Protein AF-A0AAW2N054-F1 (afdb_monomer_lite)

Secondary structure (DSSP, 8-state):
--EE----PPPPPPP-SS---PPPEEEEE-SS--------SSSHHHHHHHHHHHHHHHHHT-----------TTHHHHHHHHHHHHHHHHHHHHHHGGGS--PPPPHHHHHHHHHHHHHHHHHHTEETTEEE-HIIIIIT-HHHHHHHHHHHHHHSSS-TTS---S--HHHHHHHHHTT---TTTTEEEEE-SS-TTS--EEEEE-HHHHHHHHHHHHHHHHHHTTTS-TT--TTBTTBSHHHHHHHHHHH--S-SEEEEE-------HHHHHHHHHHHTTTEE-HHHHHHHHHT-

Radius of gyration: 27.15 Å; chains: 1; bounding box: 56×92×65 Å

pLDDT: mean 73.32, std 23.62, range [29.45, 98.0]

Foldseek 3Di:
DWDFDPDQDDDDDDDDDDDDPDFRKGKTFDPDDDDDDDDPDPPVVVVVVVVVVVVVVVVLVPDDDPDDDDDDPDPPVVSVVVVVVVVVVVVVVVVVVCVPDDDDDQLLRLLVVLLVVLLVQQVVQDDPQAREPCQLRRLLDLSLLVSLLSNVCSVDPHDPPPDPDPDDSNVLSVCSNVVVDDFVVQKDWDWDPDDPVPTDIDIGGHSSVSSSVSSLLSSVCSQCVVVDDPLPFPPHSPGDPVNNVVCCVPVPPDDRMDIDGDDDPDDDPVNLVVVVVVNVSHYDYPSSNVVVVSND

Organism: NCBI:txid2727403

Structure (mmCIF, N/CA/C/O backbone):
data_AF-A0AAW2N054-F1
#
_entry.id   AF-A0AAW2N054-F1
#
loop_
_atom_site.group_PDB
_atom_site.id
_atom_site.type_symbol
_atom_site.label_atom_id
_atom_site.label_alt_id
_atom_site.label_comp_id
_atom_site.label_asym_id
_atom_site.label_entity_id
_atom_site.label_seq_id
_atom_site.pdbx_PDB_ins_code
_atom_site.Cartn_x
_atom_site.Cartn_y
_atom_site.Cartn_z
_atom_site.occupancy
_atom_site.B_iso_or_equiv
_atom_site.auth_seq_id
_atom_site.auth_comp_id
_atom_site.auth_asym_id
_atom_site.auth_atom_id
_atom_site.pdbx_PDB_model_num
ATOM 1 N N . MET A 1 1 ? 32.129 8.848 -20.328 1.00 30.27 1 MET A N 1
ATOM 2 C CA . MET A 1 1 ? 31.529 10.182 -20.548 1.00 30.27 1 MET A CA 1
ATOM 3 C C . MET A 1 1 ? 30.594 10.027 -21.744 1.00 30.27 1 MET A C 1
ATOM 5 O O . MET A 1 1 ? 31.092 9.793 -22.832 1.00 30.27 1 MET A O 1
ATOM 9 N N . LEU A 1 2 ? 29.271 9.978 -21.535 1.00 31.22 2 LEU A N 1
ATOM 10 C CA . LEU A 1 2 ? 28.295 9.739 -22.615 1.00 31.22 2 LEU A CA 1
ATOM 11 C C . LEU A 1 2 ? 28.296 10.936 -23.578 1.00 31.22 2 LEU A C 1
ATOM 13 O O . LEU A 1 2 ? 28.128 12.069 -23.125 1.00 31.22 2 LEU A O 1
ATOM 17 N N . SER A 1 3 ? 28.482 10.707 -24.879 1.00 34.69 3 SER A N 1
ATOM 18 C CA . SER A 1 3 ? 28.349 11.763 -25.884 1.00 34.69 3 SER A CA 1
ATOM 19 C C . SER A 1 3 ? 26.869 11.949 -26.237 1.00 34.69 3 SER A C 1
ATOM 21 O O . SER A 1 3 ? 26.132 11.005 -26.525 1.00 34.69 3 SER A O 1
ATOM 23 N N . ARG A 1 4 ? 26.394 13.194 -26.153 1.00 36.34 4 ARG A N 1
ATOM 24 C CA . ARG A 1 4 ? 25.017 13.564 -26.489 1.00 36.34 4 ARG A CA 1
ATOM 25 C C . ARG A 1 4 ? 24.885 13.612 -28.010 1.00 36.34 4 ARG A C 1
ATOM 27 O O . ARG A 1 4 ? 25.428 14.514 -28.640 1.00 36.34 4 ARG A O 1
ATOM 34 N N . PHE A 1 5 ? 24.155 12.667 -28.591 1.00 38.00 5 PHE A N 1
ATOM 35 C CA . PHE A 1 5 ? 23.838 12.688 -30.016 1.00 38.00 5 PHE A CA 1
ATOM 36 C C . PHE A 1 5 ? 22.568 13.532 -30.229 1.00 38.00 5 PHE A C 1
ATOM 38 O O . PHE A 1 5 ? 21.448 13.052 -30.071 1.00 38.00 5 PHE A O 1
ATOM 45 N N . GLU A 1 6 ? 22.712 14.827 -30.533 1.00 36.22 6 GLU A N 1
ATOM 46 C CA . GLU A 1 6 ? 21.571 15.707 -30.831 1.00 36.22 6 GLU A CA 1
ATOM 47 C C . GLU A 1 6 ? 21.050 15.480 -32.259 1.00 36.22 6 GLU A C 1
ATOM 49 O O . GLU A 1 6 ? 21.257 16.284 -33.163 1.00 36.22 6 GLU A O 1
ATOM 54 N N . ARG A 1 7 ? 20.316 14.386 -32.477 1.00 37.34 7 ARG A N 1
ATOM 55 C CA . ARG A 1 7 ? 19.385 14.297 -33.609 1.00 37.34 7 ARG A CA 1
ATOM 56 C C . ARG A 1 7 ? 17.976 14.072 -33.077 1.00 37.34 7 ARG A C 1
ATOM 58 O O . ARG A 1 7 ? 17.626 12.971 -32.667 1.00 37.34 7 ARG A O 1
ATOM 65 N N . LYS A 1 8 ? 17.159 15.134 -33.083 1.00 33.84 8 LYS A N 1
ATOM 66 C CA . LYS A 1 8 ? 15.703 15.053 -32.881 1.00 33.84 8 LYS A CA 1
ATOM 67 C C . LYS A 1 8 ? 15.091 14.326 -34.086 1.00 33.84 8 LYS A C 1
ATOM 69 O O . LYS A 1 8 ? 14.627 14.977 -35.018 1.00 33.84 8 LYS A O 1
ATOM 74 N N . LEU A 1 9 ? 15.145 12.996 -34.109 1.00 40.91 9 LEU A N 1
ATOM 75 C CA . LEU A 1 9 ? 14.414 12.208 -35.099 1.00 40.91 9 LEU A CA 1
ATOM 76 C C . LEU A 1 9 ? 13.022 11.870 -34.567 1.00 40.91 9 LEU A C 1
ATOM 78 O O . LEU A 1 9 ? 12.854 11.385 -33.451 1.00 40.91 9 LEU A O 1
ATOM 82 N N . TRP A 1 10 ? 12.022 12.159 -35.392 1.00 37.16 10 TRP A N 1
ATOM 83 C CA . TRP A 1 10 ? 10.610 11.951 -35.107 1.00 37.16 10 TRP A CA 1
ATOM 84 C C . TRP A 1 10 ? 10.190 10.612 -35.716 1.00 37.16 10 TRP A C 1
ATOM 86 O O . TRP A 1 10 ? 10.301 10.449 -36.929 1.00 37.16 10 TRP A O 1
ATOM 96 N N . MET A 1 11 ? 9.691 9.664 -34.919 1.00 32.44 11 MET A N 1
ATOM 97 C CA . MET A 1 11 ? 9.069 8.460 -35.484 1.00 32.44 11 MET A CA 1
ATOM 98 C C . MET A 1 11 ? 7.625 8.769 -35.912 1.00 32.44 11 MET A C 1
ATOM 100 O O . MET A 1 11 ? 6.855 9.281 -35.092 1.00 32.44 11 MET A O 1
ATOM 104 N N . PRO A 1 12 ? 7.217 8.479 -37.160 1.00 32.06 12 PRO A N 1
ATOM 105 C CA . PRO A 1 12 ? 5.809 8.475 -37.524 1.00 32.06 12 PRO A CA 1
ATOM 106 C C . PRO A 1 12 ? 5.172 7.153 -37.071 1.00 32.06 12 PRO A C 1
ATOM 108 O O . PRO A 1 12 ? 5.641 6.076 -37.425 1.00 32.06 12 PRO A O 1
ATOM 111 N N . MET A 1 13 ? 4.085 7.234 -36.304 1.00 37.53 13 MET A N 1
ATOM 112 C CA . MET A 1 13 ? 3.109 6.147 -36.214 1.00 37.53 13 MET A CA 1
ATOM 113 C C . MET A 1 13 ? 1.893 6.530 -37.057 1.00 37.53 13 MET A C 1
ATOM 115 O O . MET A 1 13 ? 1.431 7.671 -37.004 1.00 37.53 13 MET A O 1
ATOM 119 N N . ASN A 1 14 ? 1.444 5.582 -37.880 1.00 36.06 14 ASN A N 1
ATOM 120 C CA . ASN A 1 14 ? 0.414 5.761 -38.898 1.00 36.06 14 ASN A CA 1
ATOM 121 C C . ASN A 1 14 ? -0.914 6.267 -38.320 1.00 36.06 14 ASN A C 1
ATOM 123 O O . ASN A 1 14 ? -1.310 5.945 -37.202 1.00 36.06 14 ASN A O 1
ATOM 127 N N . ALA A 1 15 ? -1.573 7.095 -39.127 1.00 38.69 15 ALA A N 1
ATOM 128 C CA . ALA A 1 15 ? -2.710 7.918 -38.768 1.00 38.69 15 ALA A CA 1
ATOM 129 C C . ALA A 1 15 ? -4.021 7.132 -38.618 1.00 38.69 15 ALA A C 1
ATOM 131 O O . ALA A 1 15 ? -4.489 6.511 -39.565 1.00 38.69 15 ALA A O 1
ATOM 132 N N . THR A 1 16 ? -4.690 7.325 -37.482 1.00 38.97 16 THR A N 1
ATOM 133 C CA . THR A 1 16 ? -6.152 7.474 -37.418 1.00 38.97 16 THR A CA 1
ATOM 134 C C . THR A 1 16 ? -6.448 8.612 -36.446 1.00 38.97 16 THR A C 1
ATOM 136 O O . THR A 1 16 ? -6.031 8.571 -35.291 1.00 38.97 16 THR A O 1
ATOM 139 N N . GLY A 1 17 ? -7.074 9.672 -36.960 1.00 38.22 17 GLY A N 1
ATOM 140 C CA . GLY A 1 17 ? -7.125 11.010 -36.373 1.00 38.22 17 GLY A CA 1
ATOM 141 C C . GLY A 1 17 ? -7.530 11.089 -34.900 1.00 38.22 17 GLY A C 1
ATOM 142 O O . GLY A 1 17 ? -8.674 10.837 -34.542 1.00 38.22 17 GLY A O 1
ATOM 143 N N . ARG A 1 18 ? -6.583 11.539 -34.073 1.00 34.31 18 ARG A N 1
ATOM 144 C CA . ARG A 1 18 ? -6.747 12.360 -32.861 1.00 34.31 18 ARG A CA 1
ATOM 145 C C . ARG A 1 18 ? -5.388 13.000 -32.575 1.00 34.31 18 ARG A C 1
ATOM 147 O O . ARG A 1 18 ? -4.366 12.385 -32.857 1.00 34.31 18 ARG A O 1
ATOM 154 N N . SER A 1 19 ? -5.388 14.236 -32.073 1.00 37.09 19 SER A N 1
ATOM 155 C CA . SER A 1 19 ? -4.185 15.010 -31.730 1.00 37.09 19 SER A CA 1
ATOM 156 C C . SER A 1 19 ? -3.148 14.144 -31.000 1.00 37.09 19 SER A C 1
ATOM 158 O O . SER A 1 19 ? -3.356 13.751 -29.853 1.00 37.09 19 SER A O 1
ATOM 160 N N . THR A 1 20 ? -2.058 13.794 -31.684 1.00 36.00 20 THR A N 1
ATOM 161 C CA . THR A 1 20 ? -0.934 13.061 -31.098 1.00 36.00 20 THR A CA 1
ATOM 162 C C . THR A 1 20 ? 0.040 14.066 -30.503 1.00 36.00 20 THR A C 1
ATOM 164 O O . THR A 1 20 ? 0.895 14.595 -31.218 1.00 36.00 20 THR A O 1
ATOM 167 N N . GLU A 1 21 ? -0.060 14.325 -29.201 1.00 40.06 21 GLU A N 1
ATOM 168 C CA . GLU A 1 21 ? 1.062 14.905 -28.465 1.00 40.06 21 GLU A CA 1
ATOM 169 C C . GLU A 1 21 ? 2.218 13.894 -28.487 1.00 40.06 21 GLU A C 1
ATOM 171 O O . GLU A 1 21 ? 2.140 12.801 -27.925 1.00 40.06 21 GLU A O 1
ATOM 176 N N . ARG A 1 22 ? 3.285 14.231 -29.219 1.00 40.91 22 ARG A N 1
ATOM 177 C CA . ARG A 1 22 ? 4.494 13.409 -29.320 1.00 40.91 22 ARG A CA 1
ATOM 178 C C . ARG A 1 22 ? 5.376 13.688 -28.105 1.00 40.91 22 ARG A C 1
ATOM 180 O O . ARG A 1 22 ? 5.831 14.816 -27.923 1.00 40.91 22 ARG A O 1
ATOM 187 N N . LEU A 1 23 ? 5.632 12.667 -27.288 1.00 40.41 23 LEU A N 1
ATOM 188 C CA . LEU A 1 23 ? 6.558 12.780 -26.161 1.00 40.41 23 LEU A CA 1
ATOM 189 C C . LEU A 1 23 ? 8.001 12.936 -26.679 1.00 40.41 23 LEU A C 1
ATOM 191 O O . LEU A 1 23 ? 8.401 12.202 -27.585 1.00 40.41 23 LEU A O 1
ATOM 195 N N . PRO A 1 24 ? 8.803 13.862 -26.126 1.00 44.22 24 PRO A N 1
ATOM 196 C CA . PRO A 1 24 ? 10.205 13.992 -26.495 1.00 44.22 24 PRO A CA 1
ATOM 197 C C . PRO A 1 24 ? 10.989 12.756 -26.032 1.00 44.22 24 PRO A C 1
ATOM 199 O O . PRO A 1 24 ? 11.049 12.457 -24.840 1.00 44.22 24 PRO A O 1
ATOM 202 N N . VAL A 1 25 ? 11.600 12.056 -26.988 1.00 44.69 25 VAL A N 1
ATOM 203 C CA . VAL A 1 25 ? 12.500 10.922 -26.751 1.00 44.69 25 VAL A CA 1
ATOM 204 C C . VAL A 1 25 ? 13.928 11.380 -27.033 1.00 44.69 25 VAL A C 1
ATOM 206 O O . VAL A 1 25 ? 14.220 11.890 -28.114 1.00 44.69 25 VAL A O 1
ATOM 209 N N . THR A 1 26 ? 14.817 11.216 -26.056 1.00 63.78 26 THR A N 1
ATOM 210 C CA . THR A 1 26 ? 16.247 11.535 -26.202 1.00 63.78 26 THR A CA 1
ATOM 211 C C . THR A 1 26 ? 17.025 10.243 -26.369 1.00 63.78 26 THR A C 1
ATOM 213 O O . THR A 1 26 ? 16.874 9.371 -25.519 1.00 63.78 26 THR A O 1
ATOM 216 N N . PHE A 1 27 ? 17.858 10.142 -27.408 1.00 55.56 27 PHE A N 1
ATOM 217 C CA . PHE A 1 27 ? 18.716 8.985 -27.678 1.00 55.56 27 PHE A CA 1
ATOM 218 C C . PHE A 1 27 ? 20.163 9.229 -27.219 1.00 55.56 27 PHE A C 1
ATOM 220 O O . PHE A 1 27 ? 20.674 10.346 -27.328 1.00 55.56 27 PHE A O 1
ATOM 227 N N . TYR A 1 28 ? 20.835 8.182 -26.744 1.00 62.00 28 TYR A N 1
ATOM 228 C CA . TYR A 1 28 ? 22.251 8.188 -26.360 1.00 62.00 28 TYR A CA 1
ATOM 229 C C . TYR A 1 28 ? 22.975 7.044 -27.076 1.00 62.00 28 TYR A C 1
ATOM 231 O O . TYR A 1 28 ? 22.451 5.935 -27.084 1.00 62.00 28 TYR A O 1
ATOM 239 N N . SER A 1 29 ? 24.156 7.310 -27.646 1.00 48.72 29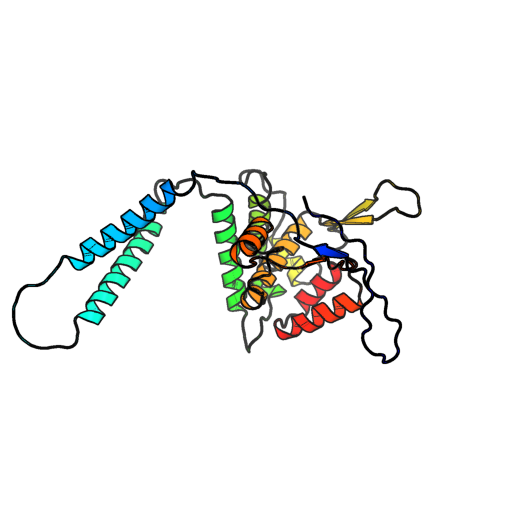 SER A N 1
ATOM 240 C CA . SER A 1 29 ? 25.021 6.312 -28.302 1.00 48.72 29 SER A CA 1
ATOM 241 C C . SER A 1 29 ? 26.213 5.963 -27.404 1.00 48.72 29 SER A C 1
ATOM 243 O O . SER A 1 29 ? 26.693 6.804 -26.637 1.00 48.72 29 SER A O 1
ATOM 245 N N . THR A 1 30 ? 26.668 4.715 -27.473 1.00 51.59 30 THR A N 1
ATOM 246 C CA . THR A 1 30 ? 27.722 4.142 -26.622 1.00 51.59 30 THR A CA 1
ATOM 247 C C . THR A 1 30 ? 29.121 4.169 -27.241 1.00 51.59 30 THR A C 1
ATOM 249 O O . THR A 1 30 ? 30.052 3.655 -26.629 1.00 51.59 30 THR A O 1
ATOM 252 N N . GLU A 1 31 ? 29.324 4.844 -28.377 1.00 42.31 31 GLU A N 1
ATOM 253 C CA . GLU A 1 31 ? 30.559 4.798 -29.189 1.00 42.31 31 GLU A CA 1
ATOM 254 C C . GLU A 1 31 ? 31.883 5.253 -28.518 1.00 42.31 31 GLU A C 1
ATOM 256 O O . GLU A 1 31 ? 32.909 5.333 -29.191 1.00 42.31 31 GLU A O 1
ATOM 261 N N . LYS A 1 32 ? 31.945 5.535 -27.206 1.00 44.06 32 LYS A N 1
ATOM 262 C CA . LYS A 1 32 ? 33.226 5.813 -26.521 1.00 44.06 32 LYS A CA 1
ATOM 263 C C . LYS A 1 32 ? 33.167 5.677 -24.992 1.00 44.06 32 LYS A C 1
ATOM 265 O O . LYS A 1 32 ? 33.025 6.674 -24.282 1.00 44.06 32 LYS A O 1
ATOM 270 N N . ALA A 1 33 ? 33.329 4.466 -24.453 1.00 33.53 33 ALA A N 1
ATOM 271 C CA . ALA A 1 33 ? 33.727 4.278 -23.049 1.00 33.53 33 ALA A CA 1
ATOM 272 C C . ALA A 1 33 ? 34.258 2.858 -22.760 1.00 33.53 33 ALA A C 1
ATOM 274 O O . ALA A 1 33 ? 33.559 2.039 -22.173 1.00 33.53 33 ALA A O 1
ATOM 275 N N . LEU A 1 34 ? 35.516 2.596 -23.115 1.00 32.78 34 LEU A N 1
ATOM 276 C CA . LEU A 1 34 ? 36.293 1.460 -22.612 1.00 32.78 34 LEU A CA 1
ATOM 277 C C . LEU A 1 34 ? 37.445 2.026 -21.772 1.00 32.78 34 LEU A C 1
ATOM 279 O O . LEU A 1 34 ? 38.347 2.644 -22.330 1.00 32.78 34 LEU A O 1
ATOM 283 N N . ASN A 1 35 ? 37.330 1.943 -20.441 1.00 29.45 35 ASN A N 1
ATOM 284 C CA . ASN A 1 35 ? 38.365 1.410 -19.542 1.00 29.45 35 ASN A CA 1
ATOM 285 C C . ASN A 1 35 ? 38.102 1.694 -18.050 1.00 29.45 35 ASN A C 1
ATOM 287 O O . ASN A 1 35 ? 37.734 2.795 -17.652 1.00 29.45 35 ASN A O 1
ATOM 291 N N . GLU A 1 36 ? 38.384 0.635 -17.283 1.00 32.28 36 GLU A N 1
ATOM 292 C CA . GLU A 1 36 ? 38.875 0.577 -15.899 1.00 32.28 36 GLU A CA 1
ATOM 293 C C . GLU A 1 36 ? 37.937 0.946 -14.738 1.00 32.28 36 GLU A C 1
ATOM 295 O O . GLU A 1 36 ? 37.737 2.105 -14.389 1.00 32.28 36 GLU A O 1
ATOM 300 N N . TYR A 1 37 ? 37.471 -0.096 -14.032 1.00 31.11 37 TYR A N 1
ATOM 301 C CA . TYR A 1 37 ? 37.358 -0.064 -12.570 1.00 31.11 37 TYR A CA 1
ATOM 302 C C . TYR A 1 37 ? 37.386 -1.494 -11.998 1.00 31.11 37 TYR A C 1
ATOM 304 O O . TYR A 1 37 ? 36.396 -2.225 -12.077 1.00 31.11 37 TYR A O 1
ATOM 312 N N . SER A 1 38 ? 38.528 -1.910 -11.442 1.00 37.00 38 SER A N 1
ATOM 313 C CA . SER A 1 38 ? 38.635 -3.120 -10.619 1.00 37.00 38 SER A CA 1
ATOM 314 C C . SER A 1 38 ? 38.326 -2.769 -9.166 1.00 37.00 38 SER A C 1
ATOM 316 O O . SER A 1 38 ? 38.923 -1.835 -8.636 1.00 37.00 38 SER A O 1
ATOM 318 N N . ASP A 1 39 ? 37.452 -3.528 -8.509 1.00 34.31 39 ASP A N 1
ATOM 319 C CA . ASP A 1 39 ? 37.235 -3.425 -7.062 1.00 34.31 39 ASP A CA 1
ATOM 320 C C . ASP A 1 39 ? 37.301 -4.827 -6.446 1.00 34.31 39 ASP A C 1
ATOM 322 O O . ASP A 1 39 ? 36.350 -5.618 -6.500 1.00 34.31 39 ASP A O 1
ATOM 326 N N . GLY A 1 40 ? 38.488 -5.158 -5.942 1.00 39.03 40 GLY A N 1
ATOM 327 C CA . GLY A 1 40 ? 38.736 -6.313 -5.097 1.00 39.03 40 GLY A CA 1
ATOM 328 C C . GLY A 1 40 ? 38.498 -5.916 -3.648 1.00 39.03 40 GLY A C 1
ATOM 329 O O . GLY A 1 40 ? 39.222 -5.075 -3.148 1.00 39.03 40 GLY A O 1
ATOM 330 N N . ASP A 1 41 ? 37.476 -6.510 -3.016 1.00 37.56 41 ASP A N 1
ATOM 331 C CA . ASP A 1 41 ? 37.494 -6.841 -1.572 1.00 37.56 41 ASP A CA 1
ATOM 332 C C . ASP A 1 41 ? 36.199 -7.477 -1.023 1.00 37.56 41 ASP A C 1
ATOM 334 O O . ASP A 1 41 ? 36.116 -7.867 0.142 1.00 37.56 41 ASP A O 1
ATOM 338 N N . LYS A 1 42 ? 35.161 -7.700 -1.842 1.00 38.47 42 LYS A N 1
ATOM 339 C CA . LYS A 1 42 ? 33.915 -8.362 -1.376 1.00 38.47 42 LYS A CA 1
ATOM 340 C C . LYS A 1 42 ? 33.860 -9.886 -1.529 1.00 38.47 42 LYS A C 1
ATOM 342 O O . LYS A 1 42 ? 32.865 -10.496 -1.129 1.00 38.47 42 LYS A O 1
ATOM 347 N N . VAL A 1 43 ? 34.897 -10.511 -2.083 1.00 39.81 43 VAL A N 1
ATOM 348 C CA . VAL A 1 43 ? 34.900 -11.950 -2.417 1.00 39.81 43 VAL A CA 1
ATOM 349 C C . VAL A 1 43 ? 35.201 -12.834 -1.193 1.00 39.81 43 VAL A C 1
ATOM 351 O O . VAL A 1 43 ? 34.664 -13.936 -1.082 1.00 39.81 43 VAL A O 1
ATOM 354 N N . ILE A 1 44 ? 35.946 -12.327 -0.207 1.00 38.38 44 ILE A N 1
ATOM 355 C CA . ILE A 1 44 ? 36.532 -13.153 0.865 1.00 38.38 44 ILE A CA 1
ATOM 356 C C . ILE A 1 44 ? 35.478 -13.674 1.865 1.00 38.38 44 ILE A C 1
ATOM 358 O O . ILE A 1 44 ? 35.532 -14.832 2.275 1.00 38.38 44 ILE A O 1
ATOM 362 N N . ARG A 1 45 ? 34.443 -12.888 2.202 1.00 42.75 45 ARG A N 1
ATOM 363 C CA . ARG A 1 45 ? 33.426 -13.315 3.194 1.00 42.75 45 ARG A CA 1
ATOM 364 C C . ARG A 1 45 ? 32.373 -14.282 2.643 1.00 42.75 45 ARG A C 1
ATOM 366 O O . ARG A 1 45 ? 31.795 -15.047 3.406 1.00 42.75 45 ARG A O 1
ATOM 373 N N . LYS A 1 46 ? 32.125 -14.279 1.328 1.00 42.44 46 LYS A N 1
ATOM 374 C CA . LYS A 1 46 ? 31.190 -15.229 0.692 1.00 42.44 46 LYS A CA 1
ATOM 375 C C . LYS A 1 46 ? 31.813 -16.605 0.473 1.00 42.44 46 LYS A C 1
ATOM 377 O O . LYS A 1 46 ? 31.100 -17.599 0.562 1.00 42.44 46 LYS A O 1
ATOM 382 N N . ALA A 1 47 ? 33.124 -16.659 0.242 1.00 41.50 47 ALA A N 1
ATOM 383 C CA . ALA A 1 47 ? 33.852 -17.915 0.097 1.00 41.50 47 ALA A CA 1
ATOM 384 C C . ALA A 1 47 ? 33.857 -18.737 1.399 1.00 41.50 47 ALA A C 1
ATOM 386 O O . ALA A 1 47 ? 33.717 -19.953 1.344 1.00 41.50 47 ALA A O 1
ATOM 387 N N . ALA A 1 48 ? 33.944 -18.083 2.563 1.00 45.12 48 ALA A N 1
ATOM 388 C CA . ALA A 1 48 ? 33.924 -18.762 3.862 1.00 45.12 48 ALA A CA 1
ATOM 389 C C . ALA A 1 48 ? 32.573 -19.440 4.159 1.00 45.12 48 ALA A C 1
ATOM 391 O O . ALA A 1 48 ? 32.535 -20.573 4.626 1.00 45.12 48 ALA A O 1
ATOM 392 N N . LEU A 1 49 ? 31.458 -18.783 3.823 1.00 44.06 49 LEU A N 1
ATOM 393 C CA . LEU A 1 49 ? 30.114 -19.313 4.078 1.00 44.06 49 LEU A CA 1
ATOM 394 C C . LEU A 1 49 ? 29.753 -20.449 3.104 1.00 44.06 49 LEU A C 1
ATOM 396 O O . LEU A 1 49 ? 29.142 -21.434 3.504 1.00 44.06 49 LEU A O 1
ATOM 400 N N . ALA A 1 50 ? 30.200 -20.352 1.846 1.00 46.69 50 ALA A N 1
ATOM 401 C CA . ALA A 1 50 ? 30.052 -21.421 0.859 1.00 46.69 50 ALA A CA 1
ATOM 402 C C . ALA A 1 50 ? 30.924 -22.649 1.181 1.00 46.69 50 ALA A C 1
ATOM 404 O O . ALA A 1 50 ? 30.457 -23.771 1.021 1.00 46.69 50 ALA A O 1
ATOM 405 N N . LYS A 1 51 ? 32.151 -22.449 1.686 1.00 45.09 51 LYS A N 1
ATOM 406 C CA . LYS A 1 51 ? 33.017 -23.547 2.148 1.00 45.09 51 LYS A CA 1
ATOM 407 C C . LYS A 1 51 ? 32.439 -24.271 3.361 1.00 45.09 51 LYS A C 1
ATOM 409 O O . LYS A 1 51 ? 32.461 -25.491 3.388 1.00 45.09 51 LYS A O 1
ATOM 414 N N . ASN A 1 52 ? 31.857 -23.543 4.313 1.00 48.03 52 ASN A N 1
ATOM 415 C CA . ASN A 1 52 ? 31.230 -24.171 5.478 1.00 48.03 52 ASN A CA 1
ATOM 416 C C . ASN A 1 52 ? 29.981 -24.987 5.102 1.00 48.03 52 ASN A C 1
ATOM 418 O O . ASN A 1 52 ? 29.754 -26.041 5.678 1.00 48.03 52 ASN A O 1
ATOM 422 N N . LEU A 1 53 ? 29.207 -24.543 4.104 1.00 50.81 53 LEU A N 1
ATOM 423 C CA . LEU A 1 53 ? 28.085 -25.316 3.553 1.00 50.81 53 LEU A CA 1
ATOM 424 C C . LEU A 1 53 ? 28.543 -26.545 2.753 1.00 50.81 53 LEU A C 1
ATOM 426 O O . LEU A 1 53 ? 27.903 -27.588 2.832 1.00 50.81 53 LEU A O 1
ATOM 430 N N . ALA A 1 54 ? 29.639 -26.431 2.000 1.00 48.16 54 ALA A N 1
ATOM 431 C CA . ALA A 1 54 ? 30.203 -27.542 1.236 1.00 48.16 54 ALA A CA 1
ATOM 432 C C . ALA A 1 54 ? 30.800 -28.626 2.150 1.00 48.16 54 ALA A C 1
ATOM 434 O O . ALA A 1 54 ? 30.526 -29.802 1.946 1.00 48.16 54 ALA A O 1
ATOM 435 N N . ASN A 1 55 ? 31.519 -28.236 3.206 1.00 48.50 55 ASN A N 1
ATOM 436 C CA . ASN A 1 55 ? 32.096 -29.182 4.168 1.00 48.50 55 ASN A CA 1
ATOM 437 C C . ASN A 1 55 ? 31.018 -29.991 4.912 1.00 48.50 55 ASN A C 1
ATOM 439 O O . ASN A 1 55 ? 31.214 -31.168 5.192 1.00 48.50 55 ASN A O 1
ATOM 443 N N . LEU A 1 56 ? 29.856 -29.384 5.176 1.00 46.53 56 LEU A N 1
ATOM 444 C CA . LEU A 1 56 ? 28.732 -30.038 5.856 1.00 46.53 56 LEU A CA 1
ATOM 445 C C . LEU A 1 56 ? 27.991 -31.028 4.934 1.00 46.53 56 LEU A C 1
ATOM 447 O O . LEU A 1 56 ? 27.441 -32.026 5.395 1.00 46.53 56 LEU A O 1
ATOM 451 N N . LEU A 1 57 ? 28.017 -30.783 3.617 1.00 49.81 57 LEU A N 1
ATOM 452 C CA . LEU A 1 57 ? 27.547 -31.734 2.605 1.00 49.81 57 LEU A CA 1
ATOM 453 C C . LEU A 1 57 ? 28.519 -32.913 2.438 1.00 49.81 57 LEU A C 1
ATOM 455 O O . LEU A 1 57 ? 28.056 -34.045 2.312 1.00 49.81 57 LEU A O 1
ATOM 459 N N . GLU A 1 58 ? 29.833 -32.682 2.501 1.00 49.72 58 GLU A N 1
ATOM 460 C CA . GLU A 1 58 ? 30.830 -33.758 2.386 1.00 49.72 58 GLU A CA 1
ATOM 461 C C . GLU A 1 58 ? 30.832 -34.706 3.599 1.00 49.72 58 GLU A C 1
ATOM 463 O O . GLU A 1 58 ? 30.936 -35.924 3.421 1.00 49.72 58 GLU A O 1
ATOM 468 N N . GLU A 1 59 ? 30.607 -34.194 4.816 1.00 48.16 59 GLU A N 1
ATOM 469 C CA . GLU A 1 59 ? 30.425 -35.037 6.010 1.00 48.16 59 GLU A CA 1
ATOM 470 C C . GLU A 1 59 ? 29.206 -35.966 5.878 1.00 48.16 59 GLU A C 1
ATOM 472 O O . GLU A 1 59 ? 29.291 -37.142 6.237 1.00 48.16 59 GLU A O 1
ATOM 477 N N . SER A 1 60 ? 28.111 -35.493 5.267 1.00 44.84 60 SER A N 1
ATOM 478 C CA . SER A 1 60 ? 26.890 -36.291 5.060 1.00 44.84 60 SER A CA 1
ATOM 479 C C . SER A 1 60 ? 27.032 -37.417 4.023 1.00 44.84 60 SER A C 1
ATOM 481 O O . SER A 1 60 ? 26.263 -38.375 4.045 1.00 44.84 60 SER A O 1
ATOM 483 N N . THR A 1 61 ? 28.046 -37.350 3.154 1.00 43.00 61 THR A N 1
ATOM 484 C CA . THR A 1 61 ? 28.365 -38.393 2.161 1.00 43.00 61 THR A CA 1
ATOM 485 C C . THR A 1 61 ? 29.380 -39.433 2.640 1.00 43.00 61 THR A C 1
ATOM 487 O O . THR A 1 61 ? 29.640 -40.399 1.927 1.00 43.00 61 THR A O 1
ATOM 490 N N . SER A 1 62 ? 29.948 -39.272 3.840 1.00 38.50 62 SER A N 1
ATOM 491 C CA . SER A 1 62 ? 31.023 -40.143 4.343 1.00 38.50 62 SER A CA 1
ATOM 492 C C . SER A 1 62 ? 30.553 -41.369 5.143 1.00 38.50 62 SER A C 1
ATOM 494 O O . SER A 1 62 ? 31.368 -42.233 5.466 1.00 38.50 62 SER A O 1
ATOM 496 N N . TYR A 1 63 ? 29.251 -41.518 5.412 1.00 34.75 63 TYR A N 1
ATOM 497 C CA . TYR A 1 63 ? 28.724 -42.718 6.067 1.00 34.75 63 TYR A CA 1
ATOM 498 C C . TYR A 1 63 ? 28.298 -43.758 5.024 1.00 34.75 63 TYR A C 1
ATOM 500 O O . TYR A 1 63 ? 27.147 -43.821 4.601 1.00 34.75 63 TYR A O 1
ATOM 508 N N . SER A 1 64 ? 29.261 -44.565 4.582 1.00 37.19 64 SER A N 1
ATOM 509 C CA . SER A 1 64 ? 29.009 -45.801 3.838 1.00 37.19 64 SER A CA 1
ATOM 510 C C . SER A 1 64 ? 28.703 -46.923 4.839 1.00 37.19 64 SER A C 1
ATOM 512 O O . SER A 1 64 ? 29.584 -47.268 5.630 1.00 37.19 64 SER A O 1
ATOM 514 N N . PRO A 1 65 ? 27.503 -47.532 4.829 1.00 35.62 65 PRO A N 1
ATOM 515 C CA . PRO A 1 65 ? 27.296 -48.804 5.500 1.00 35.62 65 PRO A CA 1
ATOM 516 C C . PRO A 1 65 ? 27.976 -49.885 4.653 1.00 35.62 65 PRO A C 1
ATOM 518 O O . PRO A 1 65 ? 27.547 -50.165 3.532 1.00 35.62 65 PRO A O 1
ATOM 521 N N . ARG A 1 66 ? 29.054 -50.487 5.163 1.00 31.38 66 ARG A N 1
ATOM 522 C CA . ARG A 1 66 ? 29.553 -51.750 4.612 1.00 31.38 66 ARG A CA 1
ATOM 523 C C . ARG A 1 66 ? 28.686 -52.899 5.128 1.00 31.38 66 ARG A C 1
ATOM 525 O O . ARG A 1 66 ? 28.672 -53.167 6.322 1.00 31.38 66 ARG A O 1
ATOM 532 N N . GLU A 1 67 ? 28.022 -53.533 4.165 1.00 36.19 67 GLU A N 1
ATOM 533 C CA . GLU A 1 67 ? 27.661 -54.954 4.067 1.00 36.19 67 GLU A CA 1
ATOM 534 C C . GLU A 1 67 ? 26.806 -55.582 5.182 1.00 36.19 67 GLU A C 1
ATOM 536 O O . GLU A 1 67 ? 27.317 -56.067 6.186 1.00 36.19 67 GLU A O 1
ATOM 541 N N . ALA A 1 68 ? 25.506 -55.723 4.903 1.00 32.75 68 ALA A N 1
ATOM 542 C CA . ALA A 1 68 ? 24.784 -56.994 5.017 1.00 32.75 68 ALA A CA 1
ATOM 543 C C . ALA A 1 68 ? 23.503 -56.941 4.158 1.00 32.75 68 ALA A C 1
ATOM 545 O O . ALA A 1 68 ? 22.992 -55.871 3.844 1.00 32.75 68 ALA A O 1
ATOM 546 N N . VAL A 1 69 ? 23.072 -58.114 3.717 1.00 41.66 69 VAL A N 1
ATOM 547 C CA . VAL A 1 69 ? 22.194 -58.414 2.579 1.00 41.66 69 VAL A CA 1
ATOM 548 C C . VAL A 1 69 ? 20.690 -58.332 2.921 1.00 41.66 69 VAL A C 1
ATOM 550 O O . VAL A 1 69 ? 20.312 -58.597 4.056 1.00 41.66 69 VAL A O 1
ATOM 553 N N . GLU A 1 70 ? 19.893 -58.061 1.873 1.00 39.81 70 GLU A N 1
ATOM 554 C CA . GLU A 1 70 ? 18.445 -58.313 1.656 1.00 39.81 70 GLU A CA 1
ATOM 555 C C . GLU A 1 70 ? 17.357 -57.292 2.092 1.00 39.81 70 GLU A C 1
ATOM 557 O O . GLU A 1 70 ? 17.291 -56.837 3.227 1.00 39.81 70 GLU A O 1
ATOM 562 N N . ASP A 1 71 ? 16.476 -57.038 1.104 1.00 36.12 71 ASP A N 1
ATOM 563 C CA . ASP A 1 71 ? 15.121 -56.452 1.060 1.00 36.12 71 ASP A CA 1
ATOM 564 C C . ASP A 1 71 ? 14.835 -54.959 1.359 1.00 36.12 71 ASP A C 1
ATOM 566 O O . ASP A 1 71 ? 15.148 -54.416 2.412 1.00 36.12 71 ASP A O 1
ATOM 570 N N . GLY A 1 72 ? 14.095 -54.324 0.427 1.00 38.62 72 GLY A N 1
ATOM 571 C CA . GLY A 1 72 ? 13.250 -53.138 0.677 1.00 38.62 72 GLY A CA 1
ATOM 572 C C . GLY A 1 72 ? 13.660 -51.827 -0.016 1.00 38.62 72 GLY A C 1
ATOM 573 O O . GLY A 1 72 ? 14.692 -51.230 0.289 1.00 38.62 72 GLY A O 1
ATOM 574 N N . TYR A 1 73 ? 12.823 -51.341 -0.941 1.00 48.38 73 TYR A N 1
ATOM 575 C CA . TYR A 1 73 ? 12.902 -50.005 -1.555 1.00 48.38 73 TYR A CA 1
ATOM 576 C C . TYR A 1 73 ? 12.522 -48.889 -0.558 1.00 48.38 73 TYR A C 1
ATOM 578 O O . TYR A 1 73 ? 11.432 -48.332 -0.644 1.00 48.38 73 TYR A O 1
ATOM 586 N N . ASP A 1 74 ? 13.405 -48.537 0.385 1.00 48.91 74 ASP A N 1
ATOM 587 C CA . ASP A 1 74 ? 13.018 -47.612 1.472 1.00 48.91 74 ASP A CA 1
ATOM 588 C C . ASP A 1 74 ? 14.124 -46.599 1.864 1.00 48.91 74 ASP A C 1
ATOM 590 O O . ASP A 1 74 ? 13.857 -45.562 2.474 1.00 48.91 74 ASP A O 1
ATOM 594 N N . GLY A 1 75 ? 15.390 -46.839 1.498 1.00 48.28 75 GLY A N 1
ATOM 595 C CA . GLY A 1 75 ? 16.534 -46.101 2.062 1.00 48.28 75 GLY A CA 1
ATOM 596 C C . GLY A 1 75 ? 16.665 -44.624 1.650 1.00 48.28 75 GLY A C 1
ATOM 597 O O . GLY A 1 75 ? 17.086 -43.786 2.451 1.00 48.28 75 GLY A O 1
ATOM 598 N N . GLU A 1 76 ? 16.291 -44.268 0.418 1.00 50.94 76 GLU A N 1
ATOM 599 C CA . GLU A 1 76 ? 16.486 -42.904 -0.104 1.00 50.94 76 GLU A CA 1
ATOM 600 C C . GLU A 1 76 ? 15.433 -41.913 0.430 1.00 50.94 76 GLU A C 1
ATOM 602 O O . GLU A 1 76 ? 15.720 -40.731 0.646 1.00 50.94 76 GLU A O 1
ATOM 607 N N . GLU A 1 77 ? 14.215 -42.394 0.689 1.00 50.59 77 GLU A N 1
ATOM 608 C CA . GLU A 1 77 ? 13.128 -41.592 1.254 1.00 50.59 77 GLU A CA 1
ATOM 609 C C . GLU A 1 77 ? 13.341 -41.354 2.757 1.00 50.59 77 GLU A C 1
ATOM 611 O O . GLU A 1 77 ? 13.154 -40.235 3.243 1.00 50.59 77 GLU A O 1
ATOM 616 N N . ILE A 1 78 ? 13.867 -42.360 3.472 1.00 54.12 78 ILE A N 1
ATOM 617 C CA . ILE A 1 78 ? 14.282 -42.251 4.878 1.00 54.12 78 ILE A CA 1
ATOM 618 C C . ILE A 1 78 ? 15.404 -41.218 5.037 1.00 54.1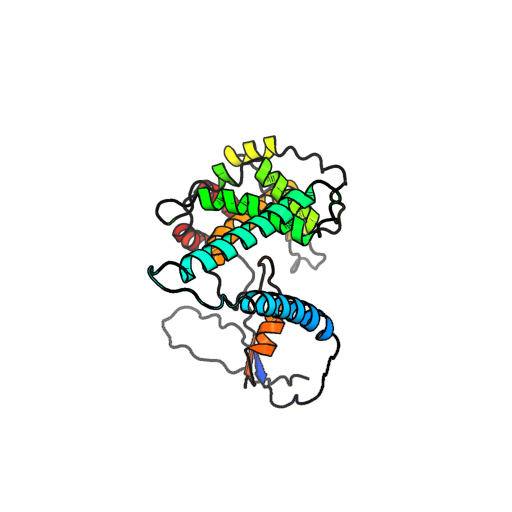2 78 ILE A C 1
ATOM 620 O O . ILE A 1 78 ? 15.331 -40.376 5.933 1.00 54.12 78 ILE A O 1
ATOM 624 N N . GLY A 1 79 ? 16.402 -41.215 4.145 1.00 57.34 79 GLY A N 1
ATOM 625 C CA . GLY A 1 79 ? 17.493 -40.233 4.159 1.00 57.34 79 GLY A CA 1
ATOM 626 C C . GLY A 1 79 ? 17.012 -38.795 3.923 1.00 57.34 79 GLY A C 1
ATOM 627 O O . GLY A 1 79 ? 17.402 -37.876 4.647 1.00 57.34 79 GLY A O 1
ATOM 628 N N . LYS A 1 80 ? 16.091 -38.592 2.969 1.00 54.47 80 LYS A N 1
ATOM 629 C CA . LYS A 1 80 ? 15.462 -37.282 2.709 1.00 54.47 80 LYS A CA 1
ATOM 630 C C . LYS A 1 80 ? 14.585 -36.829 3.878 1.00 54.47 80 LYS A C 1
ATOM 632 O O . LYS A 1 80 ? 14.619 -35.655 4.245 1.00 54.47 80 LYS A O 1
ATOM 637 N N . MET A 1 81 ? 13.846 -37.748 4.500 1.00 60.03 81 MET A N 1
ATOM 638 C CA . MET A 1 81 ? 13.020 -37.467 5.674 1.00 60.03 81 MET A CA 1
ATOM 639 C C . MET A 1 81 ? 13.873 -37.165 6.916 1.00 60.03 81 MET A C 1
ATOM 641 O O . MET A 1 81 ? 13.508 -36.293 7.702 1.00 60.03 81 MET A O 1
ATOM 645 N N . ALA A 1 82 ? 15.027 -37.817 7.075 1.00 68.62 82 ALA A N 1
ATOM 646 C CA . ALA A 1 82 ? 15.990 -37.527 8.134 1.00 68.62 82 ALA A CA 1
ATOM 647 C C . ALA A 1 82 ? 16.638 -36.148 7.944 1.00 68.62 82 ALA A C 1
ATOM 649 O O . ALA A 1 82 ? 16.689 -35.364 8.889 1.00 68.62 82 ALA A O 1
ATOM 650 N N . LEU A 1 83 ? 17.039 -35.796 6.717 1.00 65.38 83 LEU A N 1
ATOM 651 C CA . LEU A 1 83 ? 17.535 -34.456 6.389 1.00 65.38 83 LEU A CA 1
ATOM 652 C C . LEU A 1 83 ? 16.462 -33.385 6.636 1.00 65.38 83 LEU A C 1
ATOM 654 O O . LEU A 1 83 ? 16.751 -32.356 7.238 1.00 65.38 83 LEU A O 1
ATOM 658 N N . ALA A 1 84 ? 15.219 -33.628 6.214 1.00 66.62 84 ALA A N 1
ATOM 659 C CA . ALA A 1 84 ? 14.108 -32.705 6.432 1.00 66.62 84 ALA A CA 1
ATOM 660 C C . ALA A 1 84 ? 13.787 -32.530 7.924 1.00 66.62 84 ALA A C 1
ATOM 662 O O . ALA A 1 84 ? 13.552 -31.407 8.361 1.00 66.62 84 ALA A O 1
ATOM 663 N N . LYS A 1 85 ? 13.831 -33.611 8.715 1.00 67.44 85 LYS A N 1
ATOM 664 C CA . LYS A 1 85 ? 13.676 -33.561 10.177 1.00 67.44 85 LYS A CA 1
ATOM 665 C C . LYS A 1 85 ? 14.822 -32.808 10.845 1.00 67.44 85 LYS A C 1
ATOM 667 O O . LYS A 1 85 ? 14.555 -31.975 11.698 1.00 67.44 85 LYS A O 1
ATOM 672 N N . ASN A 1 86 ? 16.064 -33.031 10.422 1.00 71.50 86 ASN A N 1
ATOM 673 C CA . ASN A 1 86 ? 17.224 -32.307 10.943 1.00 71.50 86 ASN A CA 1
ATOM 674 C C . ASN A 1 86 ? 17.183 -30.821 10.562 1.00 71.50 86 ASN A C 1
ATOM 676 O O . ASN A 1 86 ? 17.441 -29.970 11.405 1.00 71.50 86 ASN A O 1
ATOM 680 N N . LEU A 1 87 ? 16.781 -30.484 9.332 1.00 71.12 87 LEU A N 1
ATOM 681 C CA . LEU A 1 87 ? 16.558 -29.099 8.907 1.00 71.12 87 LEU A CA 1
ATOM 682 C C . LEU A 1 87 ? 15.412 -28.445 9.688 1.00 71.12 87 LEU A C 1
ATOM 684 O O . LEU A 1 87 ? 15.543 -27.298 10.104 1.00 71.12 87 LEU A O 1
ATOM 688 N N . ALA A 1 88 ? 14.310 -29.161 9.916 1.00 64.75 88 ALA A N 1
ATOM 689 C CA . ALA A 1 88 ? 13.197 -28.675 10.726 1.00 64.75 88 ALA A CA 1
ATOM 690 C C . ALA A 1 88 ? 13.609 -28.478 12.193 1.00 64.75 88 ALA A C 1
ATOM 692 O O . ALA A 1 88 ? 13.266 -27.454 12.773 1.00 64.75 88 ALA A O 1
ATOM 693 N N . SER A 1 89 ? 14.399 -29.395 12.758 1.00 66.12 89 SER A N 1
ATOM 694 C CA . SER A 1 89 ? 14.940 -29.294 14.117 1.00 66.12 89 SER A CA 1
ATOM 695 C C . SER A 1 89 ? 15.921 -28.131 14.247 1.00 66.12 89 SER A C 1
ATOM 697 O O . SER A 1 89 ? 15.834 -27.382 15.205 1.00 66.12 89 SER A O 1
ATOM 699 N N . LEU A 1 90 ? 16.783 -27.894 13.252 1.00 63.16 90 LEU A N 1
ATOM 700 C CA . LEU A 1 90 ? 17.696 -26.746 13.227 1.00 63.16 90 LEU A CA 1
ATOM 701 C C . LEU A 1 90 ? 16.936 -25.411 13.125 1.00 63.16 90 LEU A C 1
ATOM 703 O O . LEU A 1 90 ? 17.309 -24.420 13.751 1.00 63.16 90 LEU A O 1
ATOM 707 N N . VAL A 1 91 ? 15.850 -25.375 12.344 1.00 60.97 91 VAL A N 1
ATOM 708 C CA . VAL A 1 91 ? 14.955 -24.211 12.273 1.00 60.97 91 VAL A CA 1
ATOM 709 C C . VAL A 1 91 ? 14.255 -23.996 13.618 1.00 60.97 91 VAL A C 1
ATOM 711 O O . VAL A 1 91 ? 14.206 -22.860 14.084 1.00 60.97 91 VAL A O 1
ATOM 714 N N . GLN A 1 92 ? 13.791 -25.064 14.269 1.00 49.41 92 GLN A N 1
ATOM 715 C CA . GLN A 1 92 ? 13.152 -25.019 15.584 1.00 49.41 92 GLN A CA 1
ATOM 716 C C . GLN A 1 92 ? 14.132 -24.579 16.687 1.00 49.41 92 GLN A C 1
ATOM 718 O O . GLN A 1 92 ? 13.828 -23.663 17.439 1.00 49.41 92 GLN A O 1
ATOM 723 N N . GLU A 1 93 ? 15.355 -25.111 16.713 1.00 44.47 93 GLU A N 1
ATOM 724 C CA . GLU A 1 93 ? 16.415 -24.700 17.642 1.00 44.47 93 GLU A CA 1
ATOM 725 C C . GLU A 1 93 ? 16.843 -23.245 17.409 1.00 44.47 93 GLU A C 1
ATOM 727 O O . GLU A 1 93 ? 17.100 -22.512 18.362 1.00 44.47 93 GLU A O 1
ATOM 732 N N . SER A 1 94 ? 16.840 -22.761 16.161 1.00 48.69 94 SER A N 1
ATOM 733 C CA . SER A 1 94 ? 17.056 -21.334 15.879 1.00 48.69 94 SER A CA 1
ATOM 734 C C . SER A 1 94 ? 15.896 -20.436 16.340 1.00 48.69 94 SER A C 1
ATOM 736 O O . SER A 1 94 ? 16.089 -19.232 16.539 1.00 48.69 94 SER A O 1
ATOM 738 N N . CYS A 1 95 ? 14.703 -21.007 16.533 1.00 40.81 95 CYS A N 1
ATOM 739 C CA . CYS A 1 95 ? 13.563 -20.337 17.152 1.00 40.81 95 CYS A CA 1
ATOM 740 C C . CYS A 1 95 ? 13.631 -20.377 18.688 1.00 40.81 95 CYS A C 1
ATOM 742 O O . CYS A 1 95 ? 13.359 -19.349 19.307 1.00 40.81 95 CYS A O 1
ATOM 744 N N . ASP A 1 96 ? 14.067 -21.489 19.284 1.00 37.91 96 ASP A N 1
ATOM 745 C CA . ASP A 1 96 ? 14.084 -21.699 20.741 1.00 37.91 96 ASP A CA 1
ATOM 746 C C . ASP A 1 96 ? 15.317 -21.072 21.429 1.00 37.91 96 ASP A C 1
ATOM 748 O O . ASP A 1 96 ? 15.233 -20.584 22.555 1.00 37.91 96 ASP A O 1
ATOM 752 N N . VAL A 1 97 ? 16.455 -20.941 20.733 1.00 36.38 97 VAL A N 1
ATOM 753 C CA . VAL A 1 97 ? 17.646 -20.221 21.245 1.00 36.38 97 VAL A CA 1
ATOM 754 C C . VAL A 1 97 ? 17.431 -18.698 21.290 1.00 36.38 97 VAL A C 1
ATOM 756 O O . VAL A 1 97 ? 18.214 -17.960 21.891 1.00 36.38 97 VAL A O 1
ATOM 759 N N . HIS A 1 98 ? 16.338 -18.186 20.717 1.00 40.19 98 HIS A N 1
ATOM 760 C CA . HIS A 1 98 ? 16.071 -16.751 20.700 1.00 40.19 98 HIS A CA 1
ATOM 761 C C . HIS A 1 98 ? 15.405 -16.199 21.973 1.00 40.19 98 HIS A C 1
ATOM 763 O O . HIS A 1 98 ? 15.249 -14.976 22.067 1.00 40.19 98 HIS A O 1
ATOM 769 N N . GLU A 1 99 ? 15.085 -17.043 22.963 1.00 44.16 99 GLU A N 1
ATOM 770 C CA . GLU A 1 99 ? 14.575 -16.589 24.267 1.00 44.16 99 GLU A CA 1
ATOM 771 C C . GLU A 1 99 ? 15.670 -16.197 25.272 1.00 44.16 99 GLU A C 1
ATOM 773 O O . GLU A 1 99 ? 15.383 -15.463 26.217 1.00 44.16 99 GLU A O 1
ATOM 778 N N . GLN A 1 100 ? 16.945 -16.550 25.059 1.00 43.47 100 GLN A N 1
ATOM 779 C CA . GLN A 1 100 ? 18.037 -16.140 25.955 1.00 43.47 100 GLN A CA 1
ATOM 780 C C . GLN A 1 100 ? 19.255 -15.617 25.177 1.00 43.47 100 GLN A C 1
ATOM 782 O O . GLN A 1 100 ? 20.075 -16.372 24.670 1.00 43.47 100 GLN A O 1
ATOM 787 N N . LYS A 1 101 ? 19.380 -14.276 25.171 1.00 41.09 101 LYS A N 1
ATOM 788 C CA . LYS A 1 101 ? 20.363 -13.404 24.478 1.00 41.09 101 LYS A CA 1
ATOM 789 C C . LYS A 1 101 ? 20.036 -13.095 23.012 1.00 41.09 101 LYS A C 1
ATOM 791 O O . LYS A 1 101 ? 20.750 -13.477 22.090 1.00 41.09 101 LYS A O 1
ATOM 796 N N . SER A 1 102 ? 18.994 -12.288 22.798 1.00 43.59 102 SER A N 1
ATOM 797 C CA . SER A 1 102 ? 18.704 -11.700 21.489 1.00 43.59 102 SER A CA 1
ATOM 798 C C . SER A 1 102 ? 19.843 -10.778 21.038 1.00 43.59 102 SER A C 1
ATOM 800 O O . SER A 1 102 ? 20.020 -9.684 21.579 1.00 43.59 102 SER A O 1
ATOM 802 N N . THR A 1 103 ? 20.578 -11.162 19.998 1.00 43.69 103 THR A N 1
ATOM 803 C CA . THR A 1 103 ? 21.278 -10.170 19.177 1.00 43.69 103 THR A CA 1
ATOM 804 C C . THR A 1 103 ? 20.256 -9.125 18.709 1.00 43.69 103 THR A C 1
ATOM 806 O O . THR A 1 103 ? 19.158 -9.516 18.294 1.00 43.69 103 THR A O 1
ATOM 809 N N . PRO A 1 104 ? 20.557 -7.818 18.775 1.00 56.31 104 PRO A N 1
ATOM 810 C CA . PRO A 1 104 ? 19.602 -6.788 18.392 1.00 56.31 104 PRO A CA 1
ATOM 811 C C . PRO A 1 104 ? 19.216 -6.971 16.922 1.00 56.31 104 PRO A C 1
ATOM 813 O O . PRO A 1 104 ? 20.070 -6.905 16.036 1.00 56.31 104 PRO A O 1
ATOM 816 N N . ARG A 1 105 ? 17.928 -7.235 16.661 1.00 72.38 105 ARG A N 1
ATOM 817 C CA . ARG A 1 105 ? 17.410 -7.359 15.292 1.00 72.38 105 ARG A CA 1
ATOM 818 C C . ARG A 1 105 ? 17.692 -6.069 14.535 1.00 72.38 105 ARG A C 1
ATOM 820 O O . ARG A 1 105 ? 17.446 -4.970 15.032 1.00 72.38 105 ARG A O 1
ATOM 827 N N . THR A 1 106 ? 18.168 -6.195 13.304 1.00 81.81 106 THR A N 1
ATOM 828 C CA . THR A 1 106 ? 18.341 -5.033 12.433 1.00 81.81 106 THR A CA 1
ATOM 829 C C . THR A 1 106 ? 16.977 -4.415 12.115 1.00 81.81 106 THR A C 1
ATOM 831 O O . THR A 1 106 ? 15.966 -5.113 12.008 1.00 81.81 106 THR A O 1
ATOM 834 N N . ARG A 1 107 ? 16.928 -3.098 11.877 1.00 80.56 107 ARG A N 1
ATOM 835 C CA . ARG A 1 107 ? 15.688 -2.396 11.478 1.00 80.56 107 ARG A CA 1
ATOM 836 C C . ARG A 1 107 ? 14.997 -3.053 10.274 1.00 80.56 107 ARG A C 1
ATOM 838 O O . ARG A 1 107 ? 13.773 -3.128 10.207 1.00 80.56 107 ARG A O 1
ATOM 845 N N . MET A 1 108 ? 15.791 -3.582 9.341 1.00 80.94 108 MET A N 1
ATOM 846 C CA . MET A 1 108 ? 15.297 -4.293 8.161 1.00 80.94 108 MET A CA 1
ATOM 847 C C . MET A 1 108 ? 14.656 -5.643 8.494 1.00 80.94 108 MET A C 1
ATOM 849 O O . MET A 1 108 ? 13.682 -6.020 7.844 1.00 80.94 108 MET A O 1
ATOM 853 N N . GLU A 1 109 ? 15.184 -6.380 9.470 1.00 85.00 109 GLU A N 1
ATOM 854 C CA . GLU A 1 109 ? 14.582 -7.633 9.941 1.00 85.00 109 GLU A CA 1
ATOM 855 C C . GLU A 1 109 ? 13.271 -7.367 10.666 1.00 85.00 109 GLU A C 1
ATOM 857 O O . GLU A 1 109 ? 12.275 -8.014 10.349 1.00 85.00 109 GLU A O 1
ATOM 862 N N . VAL A 1 110 ? 13.239 -6.362 11.548 1.00 86.31 110 VAL A N 1
ATOM 863 C CA . VAL A 1 110 ? 12.005 -5.922 12.214 1.00 86.31 110 VAL A CA 1
ATOM 864 C C . VAL A 1 110 ? 10.943 -5.582 11.172 1.00 86.31 110 VAL A C 1
ATOM 866 O O . VAL A 1 110 ? 9.880 -6.197 11.160 1.00 86.31 110 VAL A O 1
ATOM 869 N N . LYS A 1 111 ? 11.261 -4.708 10.209 1.00 86.69 111 LYS A N 1
ATOM 870 C CA . LYS A 1 111 ? 10.334 -4.350 9.127 1.00 86.69 111 LYS A CA 1
ATOM 871 C C . LYS A 1 111 ? 9.821 -5.569 8.356 1.00 86.69 111 LYS A C 1
ATOM 873 O O . LYS A 1 111 ? 8.635 -5.652 8.054 1.00 86.69 111 LYS A O 1
ATOM 878 N N . ARG A 1 112 ? 10.693 -6.527 8.023 1.00 87.81 112 ARG A N 1
ATOM 879 C CA . ARG A 1 112 ? 10.280 -7.745 7.305 1.00 87.81 112 ARG A CA 1
ATOM 880 C C . ARG A 1 112 ? 9.283 -8.565 8.111 1.00 87.81 112 ARG A C 1
ATOM 882 O O . ARG A 1 112 ? 8.328 -9.060 7.522 1.00 87.81 112 ARG A O 1
ATOM 889 N N . LEU A 1 113 ? 9.497 -8.700 9.416 1.00 90.75 113 LEU A N 1
ATOM 890 C CA . LEU A 1 113 ? 8.601 -9.442 10.300 1.00 90.75 113 LEU A CA 1
ATOM 891 C C . LEU A 1 113 ? 7.229 -8.772 10.405 1.00 90.75 113 LEU A C 1
ATOM 893 O O . LEU A 1 113 ? 6.216 -9.450 10.246 1.00 90.75 113 LEU A O 1
ATOM 897 N N . LEU A 1 114 ? 7.197 -7.448 10.578 1.00 91.19 114 LEU A N 1
ATOM 898 C CA . LEU A 1 114 ? 5.958 -6.661 10.585 1.00 91.19 114 LEU A CA 1
ATOM 899 C C . LEU A 1 114 ? 5.185 -6.838 9.271 1.00 91.19 114 LEU A C 1
ATOM 901 O O . LEU A 1 114 ? 4.020 -7.230 9.269 1.00 91.19 114 LEU A O 1
ATOM 905 N N . GLU A 1 115 ? 5.863 -6.669 8.131 1.00 91.31 115 GLU A N 1
ATOM 906 C CA . GLU A 1 115 ? 5.238 -6.891 6.829 1.00 91.31 115 GLU A CA 1
ATOM 907 C C . GLU A 1 115 ? 4.728 -8.335 6.669 1.00 91.31 115 GLU A C 1
ATOM 909 O O . GLU A 1 115 ? 3.726 -8.540 5.992 1.00 91.31 115 GLU A O 1
ATOM 914 N N . VAL A 1 116 ? 5.392 -9.347 7.247 1.00 93.00 116 VAL A N 1
ATOM 915 C CA . VAL A 1 116 ? 4.947 -10.755 7.188 1.00 93.00 116 VAL A CA 1
ATOM 916 C C . VAL A 1 116 ? 3.626 -10.967 7.927 1.00 93.00 116 VAL A C 1
ATOM 918 O O . VAL A 1 116 ? 2.768 -11.682 7.405 1.00 93.00 116 VAL A O 1
ATOM 921 N N . ARG A 1 117 ? 3.420 -10.320 9.082 1.00 94.62 117 ARG A N 1
ATOM 922 C CA . ARG A 1 117 ? 2.145 -10.399 9.816 1.00 94.62 117 ARG A CA 1
ATOM 923 C C . ARG A 1 117 ? 0.987 -9.852 8.984 1.00 94.62 117 ARG A C 1
ATOM 925 O O . ARG A 1 117 ? -0.025 -10.530 8.824 1.00 94.62 117 ARG A O 1
ATOM 932 N N . 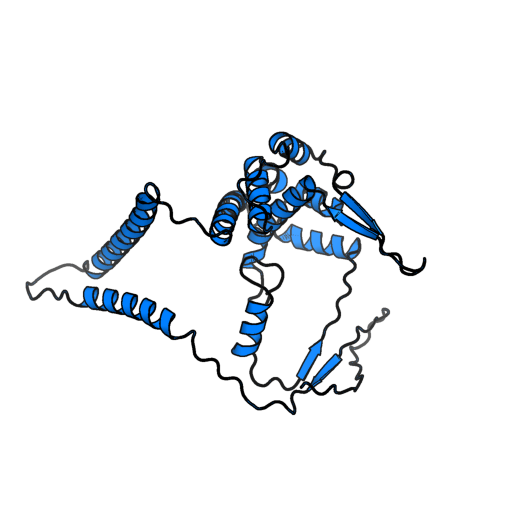ILE A 1 118 ? 1.180 -8.690 8.362 1.00 95.56 118 ILE A N 1
ATOM 933 C CA . ILE A 1 118 ? 0.180 -8.090 7.468 1.00 95.56 118 ILE A CA 1
ATOM 934 C C . ILE A 1 118 ? -0.021 -8.964 6.220 1.00 95.56 118 ILE A C 1
ATOM 936 O O . ILE A 1 118 ? -1.152 -9.266 5.846 1.00 95.56 118 ILE A O 1
ATOM 940 N N . LYS A 1 119 ? 1.066 -9.456 5.604 1.00 95.69 119 LYS A N 1
ATOM 941 C CA . LYS A 1 119 ? 1.017 -10.366 4.442 1.00 95.69 119 LYS A CA 1
ATOM 942 C C . LYS A 1 119 ? 0.176 -11.611 4.722 1.00 95.69 119 LYS A C 1
ATOM 944 O O . LYS A 1 119 ? -0.531 -12.058 3.822 1.00 95.69 119 LYS A O 1
ATOM 949 N N . LYS A 1 120 ? 0.259 -12.172 5.933 1.00 96.94 120 LYS A N 1
ATOM 950 C CA . LYS A 1 120 ? -0.558 -13.318 6.349 1.00 96.94 120 LYS A CA 1
ATOM 951 C C . LYS A 1 120 ? -2.048 -12.966 6.297 1.00 96.94 120 LYS A C 1
ATOM 953 O O . LYS A 1 120 ? -2.779 -13.621 5.561 1.00 96.94 120 LYS A O 1
ATOM 958 N N . LYS A 1 121 ? -2.456 -11.878 6.962 1.00 97.62 121 LYS A N 1
ATOM 959 C CA . LYS A 1 121 ? -3.852 -11.405 6.975 1.00 97.62 121 LYS A CA 1
ATOM 960 C C . LYS A 1 121 ? -4.407 -11.141 5.574 1.00 97.62 121 LYS A C 1
ATOM 962 O O . LYS A 1 121 ? -5.536 -11.513 5.281 1.00 97.62 121 LYS A O 1
ATOM 967 N N . VAL A 1 122 ? -3.611 -10.546 4.681 1.00 97.69 122 VAL A N 1
ATOM 968 C CA . VAL A 1 122 ? -4.037 -10.282 3.292 1.00 97.69 122 VAL A CA 1
ATOM 969 C C . VAL A 1 122 ? -4.296 -11.573 2.521 1.00 97.69 122 VAL A C 1
ATOM 971 O O . VAL A 1 122 ? -5.279 -11.667 1.793 1.00 97.69 122 VAL A O 1
ATOM 974 N N . LYS A 1 123 ? -3.428 -12.579 2.673 1.00 96.75 123 LYS A N 1
ATOM 975 C CA . LYS A 1 123 ? -3.591 -13.868 1.987 1.00 96.75 123 LYS A CA 1
ATOM 976 C C . LYS A 1 123 ? -4.829 -14.630 2.450 1.00 96.75 123 LYS A C 1
ATOM 978 O O . LYS A 1 123 ? -5.435 -15.314 1.637 1.00 96.75 123 LYS A O 1
ATOM 983 N N . GLU A 1 124 ? -5.213 -14.488 3.716 1.00 97.19 124 GLU A N 1
ATOM 984 C CA . GLU A 1 124 ? -6.446 -15.073 4.260 1.00 97.19 124 GLU A CA 1
ATOM 985 C C . GLU A 1 124 ? -7.711 -14.487 3.610 1.00 97.19 124 GLU A C 1
ATOM 987 O O . GLU A 1 124 ? -8.755 -15.132 3.624 1.00 97.19 124 GLU A O 1
ATOM 992 N N . GLN A 1 125 ? -7.621 -13.299 3.000 1.00 97.31 125 GLN A N 1
ATOM 993 C CA . GLN A 1 125 ? -8.737 -12.667 2.293 1.00 97.31 125 GLN A CA 1
ATOM 994 C C . GLN A 1 125 ? -8.807 -12.996 0.792 1.00 97.31 125 GLN A C 1
ATOM 996 O O . GLN A 1 125 ? -9.580 -12.380 0.056 1.00 97.31 125 GLN A O 1
ATOM 1001 N N . PHE A 1 126 ? -7.988 -13.928 0.302 1.00 97.06 126 PHE A N 1
ATOM 1002 C CA . PHE A 1 126 ? -8.050 -14.358 -1.091 1.00 97.06 126 PHE A CA 1
ATOM 1003 C C . PHE A 1 126 ? -9.136 -15.425 -1.276 1.00 97.06 126 PHE A C 1
ATOM 1005 O O . PHE A 1 126 ? -8.998 -16.545 -0.782 1.00 97.06 126 PHE A O 1
ATOM 1012 N N . ARG A 1 127 ? -10.209 -15.080 -1.995 1.00 95.69 127 ARG A N 1
ATOM 1013 C CA . ARG A 1 127 ? -11.369 -15.938 -2.283 1.00 95.69 127 ARG A CA 1
ATOM 1014 C C . ARG A 1 127 ? -11.805 -15.766 -3.737 1.00 95.69 127 ARG A C 1
ATOM 1016 O O . ARG A 1 127 ? -11.705 -14.678 -4.292 1.00 95.69 127 ARG A O 1
ATOM 1023 N N . ASP A 1 128 ? -12.222 -16.856 -4.378 1.00 92.88 128 ASP A N 1
ATOM 1024 C CA . ASP A 1 128 ? -12.768 -16.853 -5.747 1.00 92.88 128 ASP A CA 1
ATOM 1025 C C . ASP A 1 128 ? -11.894 -16.125 -6.792 1.00 92.88 128 ASP A C 1
ATOM 1027 O O . ASP A 1 128 ? -12.372 -15.471 -7.717 1.00 92.88 128 ASP A O 1
ATOM 1031 N N . GLY A 1 129 ? -10.568 -16.227 -6.645 1.00 93.44 129 GLY A N 1
ATOM 1032 C CA . GLY A 1 129 ? -9.603 -15.621 -7.566 1.00 93.44 129 GLY A CA 1
ATOM 1033 C C . GLY A 1 129 ? -9.325 -14.129 -7.340 1.00 93.44 129 GLY A C 1
ATOM 1034 O O . GLY A 1 129 ? -8.513 -13.557 -8.076 1.00 93.44 129 GLY A O 1
ATOM 1035 N N . LYS A 1 130 ? -9.933 -13.502 -6.325 1.00 96.81 130 LYS A N 1
ATOM 1036 C CA . LYS A 1 130 ? -9.736 -12.091 -5.962 1.00 96.81 130 LYS A CA 1
ATOM 1037 C C . LYS A 1 130 ? -9.467 -11.914 -4.468 1.00 96.81 130 LYS A C 1
ATOM 1039 O O . LYS A 1 130 ? -9.707 -12.793 -3.651 1.00 96.81 130 LYS A O 1
ATOM 1044 N N . PHE A 1 131 ? -8.928 -10.758 -4.104 1.00 98.00 131 PHE A N 1
ATOM 1045 C CA . PHE A 1 131 ? -8.830 -10.335 -2.710 1.00 98.00 131 PHE A CA 1
ATOM 1046 C C . PHE A 1 131 ? -10.079 -9.544 -2.328 1.00 98.00 131 PHE A C 1
ATOM 1048 O O . PHE A 1 131 ? -10.404 -8.571 -3.008 1.00 98.00 131 PHE A O 1
ATOM 1055 N N . G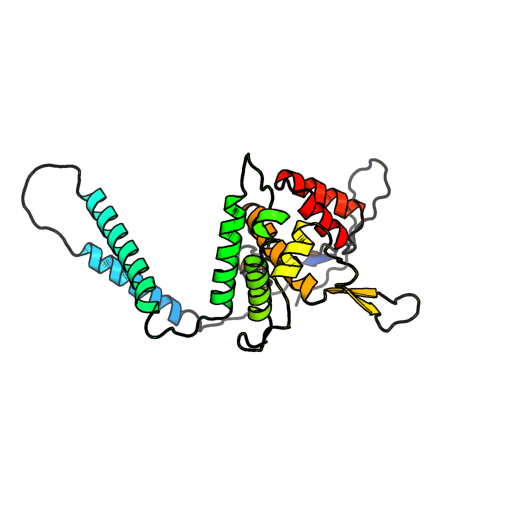LN A 1 132 ? -10.748 -9.942 -1.251 1.00 97.31 132 GLN A N 1
ATOM 1056 C CA . GLN A 1 132 ? -11.984 -9.324 -0.759 1.00 97.31 132 GLN A CA 1
ATOM 1057 C C . GLN A 1 132 ? -11.760 -8.672 0.611 1.00 97.31 132 GLN A C 1
ATOM 1059 O O . GLN A 1 132 ? -10.790 -8.990 1.288 1.00 97.31 132 GLN A O 1
ATOM 1064 N N . ASP A 1 133 ? -12.628 -7.747 1.024 1.00 95.75 133 ASP A N 1
ATOM 1065 C CA . ASP A 1 133 ? -12.687 -7.193 2.393 1.00 95.75 133 ASP A CA 1
ATOM 1066 C C . ASP A 1 133 ? -11.349 -6.716 3.007 1.00 95.75 133 ASP A C 1
ATOM 1068 O O . ASP A 1 133 ? -11.169 -6.713 4.229 1.00 95.75 133 ASP A O 1
ATOM 1072 N N . LEU A 1 134 ? -10.386 -6.294 2.185 1.00 97.88 134 LEU A N 1
ATOM 1073 C CA . LEU A 1 134 ? -9.057 -5.860 2.621 1.00 97.88 134 LEU A CA 1
ATOM 1074 C C . LEU A 1 134 ? -9.126 -4.646 3.552 1.00 97.88 134 LEU A C 1
ATOM 1076 O O . LEU A 1 134 ? -8.376 -4.562 4.522 1.00 97.88 134 LEU A O 1
ATOM 1080 N N . MET A 1 135 ? -10.030 -3.711 3.279 1.00 96.81 135 MET A N 1
ATOM 1081 C CA . MET A 1 135 ? -10.247 -2.521 4.080 1.00 96.81 135 MET A CA 1
ATOM 1082 C C . MET A 1 135 ? -10.742 -2.900 5.471 1.00 96.81 135 MET A C 1
ATOM 1084 O O . MET A 1 135 ? -10.099 -2.560 6.455 1.00 96.81 135 MET A O 1
ATOM 1088 N N . MET A 1 136 ? -11.837 -3.658 5.549 1.00 96.25 136 MET A N 1
ATOM 1089 C CA . MET A 1 136 ? -12.499 -3.995 6.812 1.00 96.25 136 MET A CA 1
ATOM 1090 C C . MET A 1 136 ? -11.733 -5.024 7.644 1.00 96.25 136 MET A C 1
ATOM 1092 O O . MET A 1 136 ? -11.692 -4.919 8.865 1.00 96.25 136 MET A O 1
ATOM 1096 N N . LYS A 1 137 ? -11.163 -6.054 7.008 1.00 96.94 137 LYS A N 1
ATOM 1097 C CA . LYS A 1 137 ? -10.559 -7.200 7.711 1.00 96.94 137 LYS A CA 1
ATOM 1098 C C . LYS A 1 137 ? -9.056 -7.068 7.914 1.00 96.94 137 LYS A C 1
ATOM 1100 O O . LYS A 1 137 ? -8.506 -7.768 8.765 1.00 96.94 137 LYS A O 1
ATOM 1105 N N . VAL A 1 138 ? -8.386 -6.217 7.134 1.00 97.88 138 VAL A N 1
ATOM 1106 C CA . VAL A 1 138 ? -6.929 -6.057 7.203 1.00 97.88 138 VAL A CA 1
ATOM 1107 C C . VAL A 1 138 ? -6.537 -4.638 7.589 1.00 97.88 138 VAL A C 1
ATOM 1109 O O . VAL A 1 138 ? -5.833 -4.473 8.572 1.00 97.88 138 VAL A O 1
ATOM 1112 N N . ILE A 1 139 ? -6.954 -3.613 6.845 1.00 97.88 139 ILE A N 1
ATOM 1113 C CA . ILE A 1 139 ? -6.465 -2.240 7.063 1.00 97.88 139 ILE A CA 1
ATOM 1114 C C . ILE A 1 139 ? -7.086 -1.617 8.320 1.00 97.88 139 ILE A C 1
ATOM 1116 O O . ILE A 1 139 ? -6.365 -1.031 9.122 1.00 97.88 139 ILE A O 1
ATOM 1120 N N . ALA A 1 140 ? -8.396 -1.770 8.514 1.00 97.56 140 ALA A N 1
ATOM 1121 C CA . ALA A 1 140 ? -9.154 -1.291 9.671 1.00 97.56 140 ALA A CA 1
ATOM 1122 C C . ALA A 1 140 ? -9.008 -2.223 10.891 1.00 97.56 140 ALA A C 1
ATOM 1124 O O . ALA A 1 140 ? -9.966 -2.517 11.600 1.00 97.56 140 ALA A O 1
ATOM 1125 N N . ASP A 1 141 ? -7.794 -2.716 11.126 1.00 97.75 141 ASP A N 1
ATOM 1126 C CA . ASP A 1 141 ? -7.435 -3.527 12.284 1.00 97.75 141 ASP A CA 1
ATOM 1127 C C . ASP A 1 141 ? -6.356 -2.785 13.092 1.00 97.75 141 ASP A C 1
ATOM 1129 O O . ASP A 1 141 ? -5.297 -2.464 12.537 1.00 97.75 141 ASP A O 1
ATOM 1133 N N . PRO A 1 142 ? -6.565 -2.538 14.400 1.00 97.38 142 PRO A N 1
ATOM 1134 C CA . PRO A 1 142 ? -5.633 -1.750 15.211 1.00 97.38 142 PRO A CA 1
ATOM 1135 C C . PRO A 1 142 ? -4.204 -2.305 15.210 1.00 97.38 142 PRO A C 1
ATOM 1137 O O . PRO A 1 142 ? -3.235 -1.548 15.181 1.00 97.38 142 PRO A O 1
ATOM 1140 N N . ASN A 1 143 ? -4.055 -3.634 15.191 1.00 96.31 143 ASN A N 1
ATOM 1141 C CA . ASN A 1 143 ? -2.742 -4.279 15.167 1.00 96.31 143 ASN A CA 1
ATOM 1142 C C . ASN A 1 143 ? -2.023 -4.067 13.829 1.00 96.31 143 ASN A C 1
ATOM 1144 O O . ASN A 1 143 ? -0.820 -3.837 13.810 1.00 96.31 143 ASN A O 1
ATOM 1148 N N . THR A 1 144 ? -2.751 -4.091 12.713 1.00 97.62 144 THR A N 1
ATOM 1149 C CA . THR A 1 144 ? -2.205 -3.808 11.378 1.00 97.62 144 THR A CA 1
ATOM 1150 C C . THR A 1 144 ? -1.764 -2.353 11.267 1.00 97.62 144 THR A C 1
ATOM 1152 O O . THR A 1 144 ? -0.699 -2.078 10.715 1.00 97.62 144 THR A O 1
ATOM 1155 N N . LEU A 1 145 ? -2.537 -1.418 11.826 1.00 97.12 145 LEU A N 1
ATOM 1156 C CA . LEU A 1 145 ? -2.156 -0.005 11.870 1.00 97.12 145 LEU A CA 1
ATOM 1157 C C . LEU A 1 145 ? -0.916 0.220 12.745 1.00 97.12 145 LEU A C 1
ATOM 1159 O O . LEU A 1 145 ? -0.018 0.962 12.344 1.00 97.12 145 LEU A O 1
ATOM 1163 N N . ARG A 1 146 ? -0.817 -0.465 13.890 1.00 95.19 146 ARG A N 1
ATOM 1164 C CA . ARG A 1 146 ? 0.382 -0.448 14.742 1.00 95.19 146 ARG A CA 1
ATOM 1165 C C . ARG A 1 146 ? 1.602 -1.007 14.002 1.00 95.19 146 ARG A C 1
ATOM 1167 O O . ARG A 1 146 ? 2.641 -0.355 13.959 1.00 95.19 146 ARG A O 1
ATOM 1174 N N . ASP A 1 147 ? 1.451 -2.137 13.313 1.00 95.19 147 ASP A N 1
ATOM 1175 C CA . ASP A 1 147 ? 2.511 -2.736 12.493 1.00 95.19 147 ASP A CA 1
ATOM 1176 C C . ASP A 1 147 ? 2.966 -1.813 11.357 1.00 95.19 147 ASP A C 1
ATOM 1178 O O . ASP A 1 147 ? 4.160 -1.721 11.060 1.00 95.19 147 ASP A O 1
ATOM 1182 N N . ALA A 1 148 ? 2.028 -1.114 10.715 1.00 95.19 148 ALA A N 1
ATOM 1183 C CA . ALA A 1 148 ? 2.327 -0.134 9.679 1.00 95.19 148 ALA A CA 1
ATOM 1184 C C . ALA A 1 148 ? 3.062 1.088 10.255 1.00 95.19 148 ALA A C 1
ATOM 1186 O O . ALA A 1 148 ? 4.042 1.550 9.669 1.00 95.19 148 ALA A O 1
ATOM 1187 N N . TYR A 1 149 ? 2.653 1.580 11.426 1.00 93.31 149 TYR A N 1
ATOM 1188 C CA . TYR A 1 149 ? 3.358 2.648 12.136 1.00 93.31 149 TYR A CA 1
ATOM 1189 C C . TYR A 1 149 ? 4.795 2.241 12.487 1.00 93.31 149 TYR A C 1
ATOM 1191 O O . TYR A 1 149 ? 5.739 2.966 12.164 1.00 93.31 149 TYR A O 1
ATOM 1199 N N . ASP A 1 150 ? 4.995 1.040 13.026 1.00 90.94 150 ASP A N 1
ATOM 1200 C CA . ASP A 1 150 ? 6.330 0.525 13.335 1.00 90.94 150 ASP A CA 1
ATOM 1201 C C . ASP A 1 150 ? 7.170 0.292 12.065 1.00 90.94 150 ASP A C 1
ATOM 1203 O O . ASP A 1 150 ? 8.381 0.527 12.065 1.00 90.94 150 ASP A O 1
ATOM 1207 N N . CYS A 1 151 ? 6.547 -0.068 10.933 1.00 90.62 151 CYS A N 1
ATOM 1208 C CA . CYS A 1 151 ? 7.222 -0.105 9.630 1.00 90.62 151 CYS A CA 1
ATOM 1209 C C . CYS A 1 151 ? 7.729 1.277 9.201 1.00 90.62 151 CYS A C 1
ATOM 1211 O O . CYS A 1 151 ? 8.827 1.373 8.637 1.00 90.62 151 CYS A O 1
ATOM 1213 N N . ILE A 1 152 ? 6.958 2.342 9.448 1.00 89.81 152 ILE A N 1
ATOM 1214 C CA . ILE A 1 152 ? 7.377 3.726 9.182 1.00 89.81 152 ILE A CA 1
ATOM 1215 C C . ILE A 1 152 ? 8.557 4.085 10.083 1.00 89.81 152 ILE A C 1
ATOM 1217 O O . ILE A 1 152 ? 9.562 4.582 9.574 1.00 89.81 152 ILE A O 1
ATOM 1221 N N . ARG A 1 153 ? 8.468 3.782 11.383 1.00 87.06 153 ARG A N 1
ATOM 1222 C CA . ARG A 1 153 ? 9.529 4.050 12.366 1.00 87.06 153 ARG A CA 1
ATOM 1223 C C . ARG A 1 153 ? 10.822 3.314 12.060 1.00 87.06 153 ARG A C 1
ATOM 1225 O O . ARG A 1 153 ? 11.889 3.892 12.170 1.00 87.06 153 ARG A O 1
ATOM 1232 N N . ALA A 1 154 ? 10.743 2.069 11.600 1.00 85.19 154 ALA A N 1
ATOM 1233 C CA . ALA A 1 154 ? 11.922 1.315 11.189 1.00 85.19 154 ALA A CA 1
ATOM 1234 C C . ALA A 1 154 ? 12.631 1.929 9.963 1.00 85.19 154 ALA A C 1
ATOM 1236 O O . ALA A 1 154 ? 13.826 1.693 9.767 1.00 85.19 154 ALA A O 1
ATOM 1237 N N . ASN A 1 155 ? 11.911 2.697 9.130 1.00 80.38 155 ASN A N 1
ATOM 1238 C CA . ASN A 1 155 ? 12.473 3.390 7.965 1.00 80.38 155 ASN A CA 1
ATOM 1239 C C . ASN A 1 155 ? 12.927 4.820 8.274 1.00 80.38 155 ASN A C 1
ATOM 1241 O O . ASN A 1 155 ? 13.819 5.327 7.593 1.00 80.38 155 ASN A O 1
ATOM 1245 N N . SER A 1 156 ? 12.307 5.495 9.243 1.00 72.69 156 SER A N 1
ATOM 1246 C CA . SER A 1 156 ? 12.804 6.772 9.735 1.00 72.69 156 SER A CA 1
ATOM 1247 C C . SER A 1 156 ? 13.990 6.508 10.663 1.00 72.69 156 SER A C 1
ATOM 1249 O O . SER A 1 156 ? 14.062 5.501 11.353 1.00 72.69 156 SER A O 1
ATOM 1251 N N . ASN A 1 157 ? 14.972 7.403 10.711 1.00 64.12 157 ASN A N 1
ATOM 1252 C CA . ASN A 1 157 ? 16.079 7.257 11.665 1.00 64.12 157 ASN A CA 1
ATOM 1253 C C . ASN A 1 157 ? 15.656 7.539 13.123 1.00 64.12 157 ASN A C 1
ATOM 1255 O O . ASN A 1 157 ? 16.510 7.833 13.952 1.00 64.12 157 ASN A O 1
ATOM 1259 N N . VAL A 1 158 ? 14.356 7.466 13.419 1.00 62.78 158 VAL A N 1
ATOM 1260 C CA . VAL A 1 158 ? 13.754 7.720 14.727 1.00 62.78 158 VAL A CA 1
ATOM 1261 C C . VAL A 1 158 ? 13.876 6.458 15.572 1.00 62.78 158 VAL A C 1
ATOM 1263 O O . VAL A 1 158 ? 13.781 5.343 15.058 1.00 62.78 158 VAL A O 1
ATOM 1266 N N . ASP A 1 159 ? 14.120 6.627 16.867 1.00 58.22 159 ASP A N 1
ATOM 1267 C CA . ASP A 1 159 ? 14.198 5.499 17.784 1.00 58.22 159 ASP A CA 1
ATOM 1268 C C . ASP A 1 159 ? 12.823 4.822 17.946 1.00 58.22 159 ASP A C 1
ATOM 1270 O O . ASP A 1 159 ? 11.795 5.487 18.114 1.00 58.22 159 ASP A O 1
ATOM 1274 N N . LEU A 1 160 ? 12.811 3.488 17.904 1.00 59.94 160 LEU A N 1
ATOM 1275 C CA . LEU A 1 160 ? 11.631 2.651 18.151 1.00 59.94 160 LEU A CA 1
ATOM 1276 C C . LEU A 1 160 ? 11.224 2.658 19.639 1.00 59.94 160 LEU A C 1
ATOM 1278 O O . LEU A 1 160 ? 10.098 2.278 19.957 1.00 59.94 160 LEU A O 1
ATOM 1282 N N . ALA A 1 161 ? 12.106 3.129 20.527 1.00 54.91 161 ALA A N 1
ATOM 1283 C CA . ALA A 1 161 ? 11.846 3.298 21.958 1.00 54.91 161 ALA A CA 1
ATOM 1284 C C . ALA A 1 161 ? 11.272 4.677 22.350 1.00 54.91 161 ALA A C 1
ATOM 1286 O O . ALA A 1 161 ? 10.890 4.857 23.501 1.00 54.91 161 ALA A O 1
ATOM 1287 N N . SER A 1 162 ? 11.192 5.644 21.422 1.00 59.19 162 SER A N 1
ATOM 1288 C CA . SER A 1 162 ? 10.502 6.925 21.665 1.00 59.19 162 SER A CA 1
ATOM 1289 C C . SER A 1 162 ? 9.034 6.674 22.004 1.00 59.19 162 SER A C 1
ATOM 1291 O O . SER A 1 162 ? 8.419 5.824 21.345 1.00 59.19 162 SER A O 1
ATOM 1293 N N . ASP A 1 163 ? 8.491 7.440 22.961 1.00 53.94 163 ASP A N 1
ATOM 1294 C CA . ASP A 1 163 ? 7.056 7.486 23.251 1.00 53.94 163 ASP A CA 1
ATOM 1295 C C . ASP A 1 163 ? 6.303 7.565 21.927 1.00 53.94 163 ASP A C 1
ATOM 1297 O O . ASP A 1 163 ? 6.631 8.387 21.062 1.00 53.94 163 ASP A O 1
ATOM 1301 N N . ALA A 1 164 ? 5.370 6.631 21.733 1.00 57.97 164 ALA A N 1
ATOM 1302 C CA . ALA A 1 164 ? 4.522 6.637 20.560 1.00 57.97 164 ALA A CA 1
ATOM 1303 C C . ALA A 1 164 ? 3.867 8.016 20.479 1.00 57.97 164 ALA A C 1
ATOM 1305 O O . ALA A 1 164 ? 3.357 8.522 21.481 1.00 57.97 164 ALA A O 1
ATOM 1306 N N . ASP A 1 165 ? 3.868 8.621 19.291 1.00 66.19 165 ASP A N 1
ATOM 1307 C CA . ASP A 1 165 ? 2.948 9.722 19.026 1.00 66.19 165 ASP A CA 1
ATOM 1308 C C . ASP A 1 165 ? 1.566 9.272 19.538 1.00 66.19 165 ASP A C 1
ATOM 1310 O O . ASP A 1 165 ? 1.201 8.129 19.262 1.00 66.19 165 ASP A O 1
ATOM 1314 N N . ASN A 1 166 ? 0.853 10.097 20.323 1.00 71.75 166 ASN A N 1
ATOM 1315 C CA . ASN A 1 166 ? -0.428 9.772 20.985 1.00 71.75 166 ASN A CA 1
ATOM 1316 C C . ASN A 1 166 ? -1.538 9.398 19.970 1.00 71.75 166 ASN A C 1
ATOM 1318 O O . ASN A 1 166 ? -2.503 10.133 19.757 1.00 71.75 166 ASN A O 1
ATOM 1322 N N . LEU A 1 167 ? -1.381 8.268 19.292 1.00 85.25 167 LEU A N 1
ATOM 1323 C CA . LEU A 1 167 ? -2.252 7.726 18.270 1.00 85.25 167 LEU A CA 1
ATOM 1324 C C . LEU A 1 167 ? -3.068 6.608 18.905 1.00 85.25 167 LEU A C 1
ATOM 1326 O O . LEU A 1 167 ? -2.525 5.584 19.315 1.00 85.25 167 LEU A O 1
ATOM 1330 N N . SER A 1 168 ? -4.385 6.782 18.936 1.00 92.81 168 SER A N 1
ATOM 1331 C CA . SER A 1 168 ? -5.293 5.670 19.202 1.00 92.81 168 SER A CA 1
ATOM 1332 C C . SER A 1 168 ? -5.518 4.901 17.903 1.00 92.81 168 SER A C 1
ATOM 1334 O O . SER A 1 168 ? -6.227 5.364 17.007 1.00 92.81 168 SER A O 1
ATOM 1336 N N . PHE A 1 169 ? -4.890 3.730 17.792 1.00 95.38 169 PHE A N 1
ATOM 1337 C CA . PHE A 1 169 ? -5.086 2.830 16.653 1.00 95.38 169 PHE A CA 1
ATOM 1338 C C . PHE A 1 169 ? -6.497 2.239 16.637 1.00 95.38 169 PHE A C 1
ATOM 1340 O O . PHE A 1 169 ? -7.011 1.912 15.573 1.00 95.38 169 PHE A O 1
ATOM 1347 N N . GLU A 1 170 ? -7.121 2.136 17.807 1.00 96.50 170 GLU A N 1
ATOM 1348 C CA . GLU A 1 170 ? -8.491 1.680 18.007 1.00 96.50 170 GLU A CA 1
ATOM 1349 C C . GLU A 1 170 ? -9.476 2.662 17.359 1.00 96.50 170 GLU A C 1
ATOM 1351 O O . GLU A 1 170 ? -10.209 2.279 16.451 1.00 96.50 170 GLU A O 1
ATOM 1356 N N . SER A 1 171 ? -9.395 3.952 17.705 1.00 96.06 171 SER A N 1
ATOM 1357 C CA . SER A 1 171 ? -10.219 5.000 17.084 1.00 96.06 171 SER A CA 1
ATOM 1358 C C . SER A 1 171 ? -9.969 5.118 15.577 1.00 96.06 171 SER A C 1
ATOM 1360 O O . SER A 1 171 ? -10.914 5.249 14.803 1.00 96.06 171 SER A O 1
ATOM 1362 N N . MET A 1 172 ? -8.712 5.016 15.130 1.00 96.25 172 MET A N 1
ATOM 1363 C CA . MET A 1 172 ? -8.406 5.021 13.696 1.00 96.25 172 MET A CA 1
ATOM 1364 C C . MET A 1 172 ? -9.030 3.825 12.968 1.00 96.25 172 MET A C 1
ATOM 1366 O O . MET A 1 172 ? -9.544 3.986 11.866 1.00 96.25 172 MET A O 1
ATOM 1370 N N . ALA A 1 173 ? -8.982 2.627 13.553 1.00 97.31 173 ALA A N 1
ATOM 1371 C CA . ALA A 1 173 ? -9.593 1.442 12.963 1.00 97.31 173 ALA A CA 1
ATOM 1372 C C . ALA A 1 173 ? -11.117 1.592 12.857 1.00 97.31 173 ALA A C 1
ATOM 1374 O O . ALA A 1 173 ? -11.680 1.263 11.816 1.00 97.31 173 ALA A O 1
ATOM 1375 N N . GLU A 1 174 ? -11.770 2.149 13.878 1.00 97.12 174 GLU A N 1
ATOM 1376 C CA . GLU A 1 174 ? -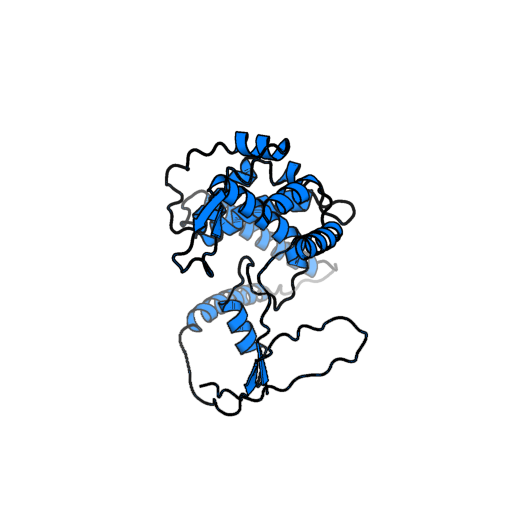13.208 2.438 13.858 1.00 97.12 174 GLU A CA 1
ATOM 1377 C C . GLU A 1 174 ? -13.581 3.443 12.757 1.00 97.12 174 GLU A C 1
ATOM 1379 O O . GLU A 1 174 ? -14.477 3.159 11.961 1.00 97.12 174 GLU A O 1
ATOM 1384 N N . GLU A 1 175 ? -12.855 4.565 12.653 1.00 96.62 175 GLU A N 1
ATOM 1385 C CA . GLU A 1 175 ? -13.030 5.579 11.595 1.00 96.62 175 GLU A CA 1
ATOM 1386 C C . GLU A 1 175 ? -12.834 4.998 10.182 1.00 96.62 175 GLU A C 1
ATOM 1388 O O . GLU A 1 175 ? -13.461 5.420 9.207 1.00 96.62 175 GLU A O 1
ATOM 1393 N N . LEU A 1 176 ? -11.924 4.037 10.030 1.00 96.62 176 LEU A N 1
ATOM 1394 C CA . LEU A 1 176 ? -11.685 3.373 8.751 1.00 96.62 176 LEU A CA 1
ATOM 1395 C C . LEU A 1 176 ? -12.772 2.339 8.440 1.00 96.62 176 LEU A C 1
ATOM 1397 O O . LEU A 1 176 ? -13.183 2.224 7.285 1.00 96.62 176 LEU A O 1
ATOM 1401 N N . ALA A 1 177 ? -13.247 1.613 9.453 1.00 95.50 177 ALA A N 1
ATOM 1402 C CA . ALA A 1 177 ? -14.272 0.586 9.316 1.00 95.50 177 ALA A CA 1
ATOM 1403 C C . ALA A 1 177 ? -15.654 1.175 8.994 1.00 95.50 177 ALA A C 1
ATOM 1405 O O . ALA A 1 177 ? -16.396 0.627 8.183 1.00 95.50 177 ALA A O 1
ATOM 1406 N N . ASN A 1 178 ? -16.006 2.309 9.602 1.00 94.94 178 ASN A N 1
ATOM 1407 C CA . ASN A 1 178 ? -17.271 2.998 9.340 1.00 94.94 178 ASN A CA 1
ATOM 1408 C C . ASN A 1 178 ? -17.196 3.970 8.137 1.00 94.94 178 ASN A C 1
ATOM 1410 O O . ASN A 1 178 ? -18.215 4.534 7.738 1.00 94.94 178 ASN A O 1
ATOM 1414 N N . GLY A 1 179 ? -16.005 4.175 7.559 1.00 92.31 179 GLY A N 1
ATOM 1415 C CA . GLY A 1 179 ? -15.772 5.077 6.429 1.00 92.31 179 GLY A CA 1
ATOM 1416 C C . GLY A 1 179 ? -15.738 6.575 6.772 1.00 92.31 179 GLY A C 1
ATOM 1417 O O . GLY A 1 179 ? -15.749 7.397 5.849 1.00 92.31 179 GLY A O 1
ATOM 1418 N N . SER A 1 180 ? -15.684 6.941 8.058 1.00 94.75 180 SER A N 1
ATOM 1419 C CA . SER A 1 180 ? -15.647 8.326 8.546 1.00 94.75 180 SER A CA 1
ATOM 1420 C C . SER A 1 180 ? -14.243 8.933 8.608 1.00 94.75 180 SER A C 1
ATOM 1422 O O . SER A 1 180 ? -14.115 10.106 8.949 1.00 94.75 180 SER A O 1
ATOM 1424 N N . PHE A 1 181 ? -13.189 8.171 8.294 1.00 95.50 181 PHE A N 1
ATOM 1425 C CA . PHE A 1 181 ? -11.822 8.690 8.250 1.00 95.50 181 PHE A CA 1
ATOM 1426 C C . PHE A 1 181 ? -11.695 9.833 7.228 1.00 95.50 181 PHE A C 1
ATOM 1428 O O . PHE A 1 181 ? -11.835 9.637 6.013 1.00 95.50 181 PHE A O 1
ATOM 1435 N N . ASP A 1 182 ? -11.410 11.032 7.731 1.00 94.19 182 ASP A N 1
ATOM 1436 C CA . ASP A 1 182 ? -11.254 12.239 6.925 1.00 94.19 182 ASP A CA 1
ATOM 1437 C C . ASP A 1 182 ? -9.820 12.353 6.394 1.00 94.19 182 ASP A C 1
ATOM 1439 O O . ASP A 1 182 ? -8.862 12.594 7.133 1.00 94.19 182 ASP A O 1
ATOM 1443 N N . VAL A 1 183 ? -9.665 12.175 5.084 1.00 93.75 183 VAL A N 1
ATOM 1444 C CA . VAL A 1 183 ? -8.367 12.290 4.417 1.00 93.75 183 VAL A CA 1
ATOM 1445 C C . VAL A 1 183 ? -7.886 13.740 4.386 1.00 93.75 183 VAL A C 1
ATOM 1447 O O . VAL A 1 183 ? -6.713 13.981 4.662 1.00 93.75 183 VAL A O 1
ATOM 1450 N N . GLU A 1 184 ? -8.770 14.699 4.110 1.00 91.56 184 GLU A N 1
ATOM 1451 C CA . GLU A 1 184 ? -8.420 16.111 3.946 1.00 91.56 184 GLU A CA 1
ATOM 1452 C C . GLU A 1 184 ? -7.926 16.697 5.272 1.00 91.56 184 GLU A C 1
ATOM 1454 O O . GLU A 1 184 ? -6.824 17.251 5.334 1.00 91.56 184 GLU A O 1
ATOM 1459 N N . ALA A 1 185 ? -8.648 16.443 6.369 1.00 92.62 185 ALA A N 1
ATOM 1460 C CA . ALA A 1 185 ? -8.223 16.849 7.711 1.00 92.62 185 ALA A CA 1
ATOM 1461 C C . ALA A 1 185 ? -6.862 16.251 8.116 1.00 92.62 185 ALA A C 1
ATOM 1463 O O . ALA A 1 185 ? -6.130 16.833 8.930 1.00 92.62 185 ALA A O 1
ATOM 1464 N N . ASN A 1 186 ? -6.482 15.114 7.525 1.00 91.62 186 ASN A N 1
ATOM 1465 C CA . ASN A 1 186 ? -5.200 14.450 7.738 1.00 91.62 186 ASN A CA 1
ATOM 1466 C C . ASN A 1 186 ? -4.136 14.782 6.673 1.00 91.62 186 ASN A C 1
ATOM 1468 O O . ASN A 1 186 ? -3.118 14.091 6.585 1.00 91.62 186 ASN A O 1
ATOM 1472 N N . THR A 1 187 ? -4.302 15.879 5.933 1.00 92.19 187 THR A N 1
ATOM 1473 C CA . THR A 1 187 ? -3.278 16.458 5.049 1.00 92.19 187 THR A CA 1
ATOM 1474 C C . THR A 1 187 ? -2.860 17.859 5.494 1.00 92.19 187 THR A C 1
ATOM 1476 O O . THR A 1 187 ? -3.512 18.502 6.320 1.00 92.19 187 THR A O 1
ATOM 1479 N N . TYR A 1 188 ? -1.711 18.322 5.008 1.00 89.94 188 TYR A N 1
ATOM 1480 C CA . TYR A 1 188 ? -1.290 19.715 5.104 1.00 89.94 188 TYR A CA 1
ATOM 1481 C C . TYR A 1 188 ? -0.637 20.151 3.795 1.00 89.94 188 TYR A C 1
ATOM 1483 O O . TYR A 1 188 ? 0.079 19.377 3.159 1.00 89.94 188 TYR A O 1
ATOM 1491 N N . THR A 1 189 ? -0.858 21.403 3.407 1.00 89.94 189 THR A N 1
ATOM 1492 C CA . THR A 1 189 ? -0.365 21.943 2.138 1.00 89.94 189 THR A CA 1
ATOM 1493 C C . THR A 1 189 ? 0.773 22.920 2.385 1.00 89.94 189 THR A C 1
ATOM 1495 O O . THR A 1 189 ? 0.685 23.803 3.238 1.00 89.94 189 THR A O 1
ATOM 1498 N N . ILE A 1 190 ? 1.850 22.782 1.616 1.00 87.50 190 ILE A N 1
ATOM 1499 C CA . ILE A 1 190 ? 2.930 23.765 1.552 1.00 87.50 190 ILE A CA 1
ATOM 1500 C C . ILE A 1 190 ? 2.950 24.337 0.144 1.00 87.50 190 ILE A C 1
ATOM 1502 O O . ILE A 1 190 ? 2.970 23.597 -0.836 1.00 87.50 190 ILE A O 1
ATOM 1506 N N . SER A 1 191 ? 3.000 25.661 0.038 1.00 85.25 191 SER A N 1
ATOM 1507 C CA . SER A 1 191 ? 3.198 26.313 -1.252 1.00 85.25 191 SER A CA 1
ATOM 1508 C C . SER A 1 191 ? 4.677 26.559 -1.529 1.00 85.25 191 SER A C 1
ATOM 1510 O O . SER A 1 191 ? 5.427 27.005 -0.654 1.00 85.25 191 SER A O 1
ATOM 1512 N N . THR A 1 192 ? 5.113 26.273 -2.754 1.00 80.81 192 THR A N 1
ATOM 1513 C CA . THR A 1 192 ? 6.490 26.547 -3.171 1.00 80.81 192 THR A CA 1
ATOM 1514 C C . THR A 1 192 ? 6.733 28.057 -3.283 1.00 80.81 192 THR A C 1
ATOM 1516 O O . THR A 1 192 ? 5.849 28.839 -3.646 1.00 80.81 192 THR A O 1
ATOM 1519 N N . ARG A 1 193 ? 7.950 28.507 -2.943 1.00 70.50 193 ARG A N 1
ATOM 1520 C CA . ARG A 1 193 ? 8.349 29.910 -3.135 1.00 70.50 193 ARG A CA 1
ATOM 1521 C C . ARG A 1 193 ? 8.642 30.138 -4.624 1.00 70.50 193 ARG A C 1
ATOM 1523 O O . ARG A 1 193 ? 9.653 29.659 -5.125 1.00 70.50 193 ARG A O 1
ATOM 1530 N N . GLY A 1 194 ? 7.770 30.868 -5.320 1.00 62.53 194 GLY A N 1
ATOM 1531 C CA . GLY A 1 194 ? 7.918 31.216 -6.738 1.00 62.53 194 GLY A CA 1
ATOM 1532 C C . GLY A 1 194 ? 6.999 32.368 -7.166 1.00 62.53 194 GLY A C 1
ATOM 1533 O O . GLY A 1 194 ? 6.101 32.764 -6.421 1.00 62.53 194 GLY A O 1
ATOM 1534 N N . THR A 1 195 ? 7.219 32.930 -8.361 1.00 57.16 195 THR A N 1
ATOM 1535 C CA . THR A 1 195 ? 6.302 33.904 -8.987 1.00 57.16 195 THR A CA 1
ATOM 1536 C C . THR A 1 195 ? 4.898 33.304 -9.136 1.00 57.16 195 THR A C 1
ATOM 1538 O O . THR A 1 195 ? 4.769 32.090 -9.283 1.00 57.16 195 THR A O 1
ATOM 1541 N N . LYS A 1 196 ? 3.835 34.134 -9.134 1.00 58.34 196 LYS A N 1
ATOM 1542 C CA . LYS A 1 196 ? 2.414 33.695 -9.165 1.00 58.34 196 LYS A CA 1
ATOM 1543 C C . LYS A 1 196 ? 2.085 32.618 -10.221 1.00 58.34 196 LYS A C 1
ATOM 1545 O O . LYS A 1 196 ? 1.146 31.865 -10.024 1.00 58.34 196 LYS A O 1
ATOM 1550 N N . VAL A 1 197 ? 2.860 32.530 -11.305 1.00 58.84 197 VAL A N 1
ATOM 1551 C CA . VAL A 1 197 ? 2.676 31.590 -12.430 1.00 58.84 197 VAL A CA 1
ATOM 1552 C C . VAL A 1 197 ? 3.281 30.190 -12.174 1.00 58.84 197 VAL A C 1
ATOM 1554 O O . VAL A 1 197 ? 2.958 29.252 -12.890 1.00 58.84 197 VAL A O 1
ATOM 1557 N N . LYS A 1 198 ? 4.146 30.017 -11.162 1.00 59.56 198 LYS A N 1
ATOM 1558 C CA . LYS A 1 198 ? 4.837 28.746 -10.832 1.00 59.56 198 LYS A CA 1
ATOM 1559 C C . LYS A 1 198 ? 4.637 28.291 -9.381 1.00 59.56 198 LYS A C 1
ATOM 1561 O O . LYS A 1 198 ? 5.420 27.493 -8.870 1.00 59.56 198 LYS A O 1
ATOM 1566 N N . LYS A 1 199 ? 3.642 28.842 -8.685 1.00 66.81 199 LYS A N 1
ATOM 1567 C CA . LYS A 1 199 ? 3.349 28.463 -7.302 1.00 66.81 199 LYS A CA 1
ATOM 1568 C C . LYS A 1 199 ? 2.639 27.109 -7.316 1.00 66.81 199 LYS A C 1
ATOM 1570 O O . LYS A 1 199 ? 1.469 27.032 -7.667 1.00 66.81 199 LYS A O 1
ATOM 1575 N N . GLU A 1 200 ? 3.377 26.056 -6.991 1.00 76.06 200 GLU A N 1
ATOM 1576 C CA . GLU A 1 200 ? 2.846 24.699 -6.861 1.00 76.06 200 GLU A CA 1
ATOM 1577 C C . GLU A 1 200 ? 2.468 24.451 -5.401 1.00 76.06 200 GLU A C 1
ATOM 1579 O O . GLU A 1 200 ? 3.216 24.795 -4.479 1.00 76.06 200 GLU A O 1
ATOM 1584 N N . GLU A 1 201 ? 1.291 23.870 -5.193 1.00 83.56 201 GLU A N 1
ATOM 1585 C CA . GLU A 1 201 ? 0.851 23.393 -3.888 1.00 83.56 201 GLU A CA 1
ATOM 1586 C C . GLU A 1 201 ? 1.249 21.929 -3.733 1.00 83.56 201 GLU A C 1
ATOM 1588 O O . GLU A 1 201 ? 0.863 21.068 -4.521 1.00 83.56 201 GLU A O 1
ATOM 1593 N N . LEU A 1 202 ? 2.068 21.657 -2.721 1.00 85.44 202 LEU A N 1
ATOM 1594 C CA . LEU A 1 202 ? 2.482 20.315 -2.351 1.00 85.44 202 LEU A CA 1
ATOM 1595 C C . LEU A 1 202 ? 1.633 19.864 -1.168 1.00 85.44 202 LEU A C 1
ATOM 1597 O O . LEU A 1 202 ? 1.718 20.444 -0.082 1.00 85.44 202 LEU A O 1
ATOM 1601 N N . VAL A 1 203 ? 0.828 18.828 -1.387 1.00 88.19 203 VAL A N 1
ATOM 1602 C CA . VAL A 1 203 ? 0.006 18.198 -0.352 1.00 88.19 203 VAL A CA 1
ATOM 1603 C C . VAL A 1 203 ? 0.819 17.099 0.321 1.00 88.19 203 VAL A C 1
ATOM 1605 O O . VAL A 1 203 ? 1.353 16.206 -0.339 1.00 88.19 203 VAL A O 1
ATOM 1608 N N . PHE A 1 204 ? 0.917 17.160 1.644 1.00 86.81 204 PHE A N 1
ATOM 1609 C CA . PHE A 1 204 ? 1.650 16.199 2.455 1.00 86.81 204 PHE A CA 1
ATOM 1610 C C . PHE A 1 204 ? 0.723 15.501 3.457 1.00 86.81 204 PHE A C 1
ATOM 1612 O O . PHE A 1 204 ? -0.131 16.144 4.071 1.00 86.81 204 PHE A O 1
ATOM 1619 N N . PRO A 1 205 ? 0.900 14.190 3.678 1.00 91.88 205 PRO A N 1
ATOM 1620 C CA . PRO A 1 205 ? 0.109 13.454 4.652 1.00 91.88 205 PRO A CA 1
ATOM 1621 C C . PRO A 1 205 ? 0.598 13.705 6.087 1.00 91.88 205 PRO A C 1
ATOM 1623 O O . PRO A 1 205 ? 1.795 13.613 6.382 1.00 91.88 205 PRO A O 1
ATOM 1626 N N . LYS A 1 206 ? -0.338 13.954 7.011 1.00 90.88 206 LYS A N 1
ATOM 1627 C CA . LYS A 1 206 ? -0.085 13.910 8.461 1.00 90.88 206 LYS A CA 1
ATOM 1628 C C . LYS A 1 206 ? 0.130 12.467 8.915 1.00 90.88 206 LYS A C 1
ATOM 1630 O O . LYS A 1 206 ? -0.124 11.515 8.178 1.00 90.88 206 LYS A O 1
ATOM 1635 N N . LEU A 1 207 ? 0.588 12.291 10.152 1.00 91.62 207 LEU A N 1
ATOM 1636 C CA . LEU A 1 207 ? 0.996 10.986 10.664 1.00 91.62 207 LEU A CA 1
ATOM 1637 C C . LEU A 1 207 ? -0.096 9.907 10.567 1.00 91.62 207 LEU A C 1
ATOM 1639 O O . LEU A 1 207 ? 0.191 8.836 10.039 1.00 91.62 207 LEU A O 1
ATOM 1643 N N . LYS A 1 208 ? -1.335 10.196 10.994 1.00 93.38 208 LYS A N 1
ATOM 1644 C CA . LYS A 1 208 ? -2.466 9.256 10.872 1.00 93.38 208 LYS A CA 1
ATOM 1645 C C . LYS A 1 208 ? -2.611 8.750 9.434 1.00 93.38 208 LYS A C 1
ATOM 1647 O O . LYS A 1 208 ? -2.608 7.548 9.196 1.00 93.38 208 LYS A O 1
ATOM 1652 N N . LEU A 1 209 ? -2.643 9.668 8.468 1.00 94.00 209 LEU A N 1
ATOM 1653 C CA . LEU A 1 209 ? -2.751 9.331 7.052 1.00 94.00 209 LEU A CA 1
ATOM 1654 C C . LEU A 1 209 ? -1.530 8.555 6.536 1.00 94.00 209 LEU A C 1
ATOM 1656 O O . LEU A 1 209 ? -1.691 7.604 5.777 1.00 94.00 209 LEU A O 1
ATOM 1660 N N . ARG A 1 210 ? -0.314 8.886 6.983 1.00 94.00 210 ARG A N 1
ATOM 1661 C CA . ARG A 1 210 ? 0.896 8.122 6.628 1.00 94.00 210 ARG A CA 1
ATOM 1662 C C . ARG A 1 210 ? 0.806 6.662 7.069 1.00 94.00 210 ARG A C 1
ATOM 1664 O O . ARG A 1 210 ? 1.218 5.790 6.311 1.00 94.00 210 ARG A O 1
ATOM 1671 N N . VAL A 1 211 ? 0.262 6.395 8.259 1.00 95.44 211 VAL A N 1
ATOM 1672 C CA . VAL A 1 211 ? 0.043 5.026 8.759 1.00 95.44 211 VAL A CA 1
ATOM 1673 C C . VAL A 1 211 ? -0.933 4.273 7.858 1.00 95.44 211 VAL A C 1
ATOM 1675 O O . VAL A 1 211 ? -0.630 3.161 7.429 1.00 95.44 211 VAL A O 1
ATOM 1678 N N . VAL A 1 212 ? -2.062 4.893 7.498 1.00 96.38 212 VAL A N 1
ATOM 1679 C CA . VAL A 1 212 ? -3.044 4.266 6.598 1.00 96.38 212 VAL A CA 1
ATOM 1680 C C . VAL A 1 212 ? -2.446 4.022 5.209 1.00 96.38 212 VAL A C 1
ATOM 1682 O O . VAL A 1 212 ? -2.608 2.938 4.651 1.00 96.38 212 VAL A O 1
ATOM 1685 N N . GLN A 1 213 ? -1.695 4.981 4.662 1.00 95.31 213 GLN A N 1
ATOM 1686 C CA . GLN A 1 213 ? -0.997 4.825 3.383 1.00 95.31 213 GLN A CA 1
ATOM 1687 C C . GLN A 1 213 ? 0.026 3.685 3.414 1.00 95.31 213 GLN A C 1
A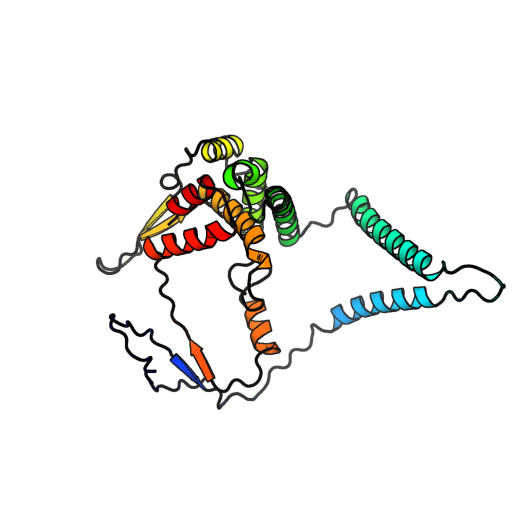TOM 1689 O O . GLN A 1 213 ? 0.130 2.939 2.443 1.00 95.31 213 GLN A O 1
ATOM 1694 N N . GLU A 1 214 ? 0.760 3.516 4.515 1.00 95.19 214 GLU A N 1
ATOM 1695 C CA . GLU A 1 214 ? 1.705 2.408 4.671 1.00 95.19 214 GLU A CA 1
ATOM 1696 C C . GLU A 1 214 ? 0.985 1.056 4.769 1.00 95.19 214 GLU A C 1
ATOM 1698 O O . GLU A 1 214 ? 1.404 0.094 4.124 1.00 95.19 214 GLU A O 1
ATOM 1703 N N . ALA A 1 215 ? -0.132 0.979 5.499 1.00 97.19 215 ALA A N 1
ATOM 1704 C CA . ALA A 1 215 ? -0.958 -0.227 5.540 1.00 97.19 215 ALA A CA 1
ATOM 1705 C C . ALA A 1 215 ? -1.471 -0.590 4.134 1.00 97.19 215 ALA A C 1
ATOM 1707 O O . ALA A 1 215 ? -1.267 -1.715 3.670 1.00 97.19 215 ALA A O 1
ATOM 1708 N N . VAL A 1 216 ? -2.031 0.383 3.403 1.00 96.62 216 VAL A N 1
ATOM 1709 C CA . VAL A 1 216 ? -2.466 0.214 2.005 1.00 96.62 216 VAL A CA 1
ATOM 1710 C C . VAL A 1 216 ? -1.294 -0.211 1.112 1.00 96.62 216 VAL A C 1
ATOM 1712 O O . VAL A 1 216 ? -1.443 -1.142 0.322 1.00 96.62 216 VAL A O 1
ATOM 1715 N N . ARG A 1 217 ? -0.107 0.397 1.254 1.00 94.75 217 ARG A N 1
ATOM 1716 C CA . ARG A 1 217 ? 1.104 0.020 0.504 1.00 94.75 217 ARG A CA 1
ATOM 1717 C C . ARG A 1 217 ? 1.438 -1.457 0.695 1.00 94.75 217 ARG A C 1
ATOM 1719 O O . ARG A 1 217 ? 1.681 -2.146 -0.294 1.00 94.75 217 ARG A O 1
ATOM 1726 N N . ILE A 1 218 ? 1.471 -1.941 1.938 1.00 95.38 218 ILE A N 1
ATOM 1727 C CA . ILE A 1 218 ? 1.832 -3.332 2.258 1.00 95.38 218 ILE A CA 1
ATOM 1728 C C . ILE A 1 218 ? 0.783 -4.301 1.703 1.00 95.38 218 ILE A C 1
ATOM 1730 O O . ILE A 1 218 ? 1.144 -5.324 1.116 1.00 95.38 218 ILE A O 1
ATOM 1734 N N . VAL A 1 219 ? -0.502 -3.958 1.828 1.00 97.06 219 VAL A N 1
ATOM 1735 C CA . VAL A 1 219 ? -1.613 -4.740 1.270 1.00 97.06 219 VAL A CA 1
ATOM 1736 C C . VAL A 1 219 ? -1.504 -4.844 -0.251 1.00 97.06 219 VAL A C 1
ATOM 1738 O O . VAL A 1 219 ? -1.472 -5.947 -0.793 1.00 97.06 219 VAL A O 1
ATOM 1741 N N . LEU A 1 220 ? -1.367 -3.717 -0.953 1.00 95.88 220 LEU A N 1
ATOM 1742 C CA . LEU A 1 220 ? -1.230 -3.710 -2.411 1.00 95.88 220 LEU A CA 1
ATOM 1743 C C . LEU A 1 220 ? 0.061 -4.395 -2.871 1.00 95.88 220 LEU A C 1
ATOM 1745 O O . LEU A 1 220 ? 0.077 -5.043 -3.919 1.00 95.88 220 LEU A O 1
ATOM 1749 N N . GLU A 1 221 ? 1.138 -4.316 -2.086 1.00 94.50 221 GLU A N 1
ATOM 1750 C CA . GLU A 1 221 ? 2.352 -5.068 -2.377 1.00 94.50 221 GLU A CA 1
ATOM 1751 C C . GLU A 1 221 ? 2.074 -6.576 -2.372 1.00 94.50 221 GLU A C 1
ATOM 1753 O O . GLU A 1 221 ? 2.526 -7.257 -3.286 1.00 94.50 221 GLU A O 1
ATOM 1758 N N . VAL A 1 222 ? 1.313 -7.117 -1.415 1.00 95.31 222 VAL A N 1
ATOM 1759 C CA . VAL A 1 222 ? 0.947 -8.548 -1.419 1.00 95.31 222 VAL A CA 1
ATOM 1760 C C . VAL A 1 222 ? 0.222 -8.928 -2.706 1.00 95.31 222 VAL A C 1
ATOM 1762 O O . VAL A 1 222 ? 0.593 -9.920 -3.336 1.00 95.31 222 VAL A O 1
ATOM 1765 N N . VAL A 1 223 ? -0.773 -8.128 -3.097 1.00 96.19 223 VAL A N 1
ATOM 1766 C CA . VAL A 1 223 ? -1.636 -8.402 -4.253 1.00 96.19 223 VAL A CA 1
ATOM 1767 C C . VAL A 1 223 ? -0.838 -8.385 -5.557 1.00 96.19 223 VAL A C 1
ATOM 1769 O O . VAL A 1 223 ? -0.936 -9.307 -6.363 1.00 96.19 223 VAL A O 1
ATOM 1772 N N . TYR A 1 224 ? -0.015 -7.355 -5.773 1.00 95.19 224 TYR A N 1
ATOM 1773 C CA . TYR A 1 224 ? 0.623 -7.121 -7.074 1.00 95.19 224 TYR A CA 1
ATOM 1774 C C . TYR A 1 224 ? 2.057 -7.636 -7.179 1.00 95.19 224 TYR A C 1
ATOM 1776 O O . TYR A 1 224 ? 2.580 -7.777 -8.287 1.00 95.19 224 TYR A O 1
ATOM 1784 N N . ARG A 1 225 ? 2.715 -7.976 -6.064 1.00 92.31 225 ARG A N 1
ATOM 1785 C CA . ARG A 1 225 ? 4.100 -8.469 -6.090 1.00 92.31 225 ARG A CA 1
ATOM 1786 C C . ARG A 1 225 ? 4.323 -9.695 -6.977 1.00 92.31 225 ARG A C 1
ATOM 1788 O O . ARG A 1 225 ? 5.364 -9.686 -7.642 1.00 92.31 225 ARG A O 1
ATOM 1795 N N . PRO A 1 226 ? 3.422 -10.696 -7.036 1.00 92.56 226 PRO A N 1
ATOM 1796 C CA . PRO A 1 226 ? 3.555 -11.827 -7.959 1.00 92.56 226 PRO A CA 1
ATOM 1797 C C . PRO A 1 226 ? 3.479 -11.430 -9.440 1.00 92.56 226 PRO A C 1
ATOM 1799 O O . PRO A 1 226 ? 4.015 -12.135 -10.288 1.00 92.56 226 PRO A O 1
ATOM 1802 N N . HIS A 1 227 ? 2.844 -10.299 -9.751 1.00 92.50 227 HIS A N 1
ATOM 1803 C CA . HIS A 1 227 ? 2.589 -9.839 -11.118 1.00 92.50 227 HIS A CA 1
ATOM 1804 C C . HIS A 1 227 ? 3.640 -8.851 -11.637 1.00 92.50 227 HIS A C 1
ATOM 1806 O O . HIS A 1 227 ? 3.727 -8.604 -12.839 1.00 92.50 227 HIS A O 1
ATOM 1812 N N . PHE A 1 228 ? 4.461 -8.274 -10.757 1.00 91.62 228 PHE A N 1
ATOM 1813 C CA . PHE A 1 228 ? 5.502 -7.344 -11.180 1.00 91.62 228 PHE A CA 1
ATOM 1814 C C . PHE A 1 228 ? 6.603 -8.030 -11.988 1.00 91.62 228 PHE A C 1
ATOM 1816 O O . PHE A 1 228 ? 7.203 -9.013 -11.550 1.00 91.62 228 PHE A O 1
ATOM 1823 N N . SER A 1 229 ? 6.977 -7.396 -13.100 1.00 92.25 229 SER A N 1
ATOM 1824 C CA . SER A 1 229 ? 8.133 -7.799 -13.897 1.00 92.25 229 SER A CA 1
ATOM 1825 C C . SER A 1 229 ? 9.429 -7.853 -13.073 1.00 92.25 229 SER A C 1
ATOM 1827 O O . SER A 1 229 ? 9.620 -7.122 -12.088 1.00 92.25 229 SER A O 1
ATOM 1829 N N . LYS A 1 230 ? 10.359 -8.710 -13.508 1.00 89.31 230 LYS A N 1
ATOM 1830 C CA . LYS A 1 230 ? 11.697 -8.847 -12.913 1.00 89.31 230 LYS A CA 1
ATOM 1831 C C . LYS A 1 230 ? 12.510 -7.550 -13.015 1.00 89.31 230 LYS A C 1
ATOM 1833 O O . LYS A 1 230 ? 13.282 -7.278 -12.099 1.00 89.31 230 LYS A O 1
ATOM 1838 N N . ILE A 1 231 ? 12.263 -6.743 -14.053 1.00 91.81 231 ILE A N 1
ATOM 1839 C CA . ILE A 1 231 ? 12.923 -5.446 -14.300 1.00 91.81 231 ILE A CA 1
ATOM 1840 C C . ILE A 1 231 ? 12.231 -4.262 -13.606 1.00 91.81 231 ILE A C 1
ATOM 1842 O O . ILE A 1 231 ? 12.651 -3.116 -13.744 1.00 91.81 231 ILE A O 1
ATOM 1846 N N . SER A 1 232 ? 11.158 -4.507 -12.846 1.00 92.94 232 SER A N 1
ATOM 1847 C CA . SER A 1 232 ? 10.527 -3.472 -12.024 1.00 92.94 232 SER A CA 1
ATOM 1848 C C . SER A 1 232 ? 11.291 -3.325 -10.707 1.00 92.94 232 SER A C 1
ATOM 1850 O O . SER A 1 232 ? 11.222 -4.194 -9.831 1.00 92.94 232 SER A O 1
ATOM 1852 N N . HIS A 1 233 ? 12.045 -2.235 -10.568 1.00 90.31 233 HIS A N 1
ATOM 1853 C CA . HIS A 1 233 ? 12.916 -1.999 -9.412 1.00 90.31 233 HIS A CA 1
ATOM 1854 C C . HIS A 1 233 ? 12.448 -0.875 -8.478 1.00 90.31 233 HIS A C 1
ATOM 1856 O O . HIS A 1 233 ? 12.876 -0.849 -7.327 1.00 90.31 233 HIS A O 1
ATOM 1862 N N . GLY A 1 234 ? 11.607 0.048 -8.948 1.00 87.69 234 GLY A N 1
ATOM 1863 C CA . GLY A 1 234 ? 11.129 1.183 -8.154 1.00 87.69 234 GLY A CA 1
ATOM 1864 C C . GLY A 1 234 ? 10.104 0.775 -7.095 1.00 87.69 234 GLY A C 1
ATOM 1865 O O . GLY A 1 234 ? 9.312 -0.131 -7.332 1.00 87.69 234 GLY A O 1
ATOM 1866 N N . SER A 1 235 ? 10.124 1.452 -5.942 1.00 82.00 235 SER A N 1
ATOM 1867 C CA . SER A 1 235 ? 9.086 1.390 -4.895 1.00 82.00 235 SER A CA 1
ATOM 1868 C C . SER A 1 235 ? 8.664 -0.021 -4.453 1.00 82.00 235 SER A C 1
ATOM 1870 O O . SER A 1 235 ? 7.489 -0.278 -4.207 1.00 82.00 235 SER A O 1
ATOM 1872 N N . ARG A 1 236 ? 9.616 -0.957 -4.343 1.00 83.88 236 ARG A N 1
ATOM 1873 C CA . ARG A 1 236 ? 9.369 -2.352 -3.936 1.00 83.88 236 ARG A CA 1
ATOM 1874 C C . ARG A 1 236 ? 10.244 -2.727 -2.746 1.00 83.88 236 ARG A C 1
ATOM 1876 O O . ARG A 1 236 ? 11.445 -2.462 -2.767 1.00 83.88 236 ARG A O 1
ATOM 1883 N N . SER A 1 237 ? 9.698 -3.424 -1.749 1.00 80.12 237 SER A N 1
ATOM 1884 C CA . SER A 1 237 ? 10.500 -3.878 -0.607 1.00 80.12 237 SER A CA 1
ATOM 1885 C C . SER A 1 237 ? 11.656 -4.782 -1.063 1.00 80.12 237 SER A C 1
ATOM 1887 O O . SER A 1 237 ? 11.459 -5.839 -1.670 1.00 80.12 237 SER A O 1
ATOM 1889 N N . GLY A 1 238 ? 12.888 -4.345 -0.780 1.00 82.06 238 GLY A N 1
ATOM 1890 C CA . GLY A 1 238 ? 14.126 -5.030 -1.172 1.00 82.06 238 GLY A CA 1
ATOM 1891 C C . GLY A 1 238 ? 14.609 -4.761 -2.605 1.00 82.06 238 GLY A C 1
ATOM 1892 O O . GLY A 1 238 ? 15.594 -5.370 -3.024 1.00 82.06 238 GLY A O 1
ATOM 1893 N N . ARG A 1 239 ? 13.961 -3.863 -3.360 1.00 86.50 239 ARG A N 1
ATOM 1894 C CA . ARG A 1 239 ? 14.430 -3.383 -4.670 1.00 86.50 239 ARG A CA 1
ATOM 1895 C C . ARG A 1 239 ? 14.498 -1.853 -4.694 1.00 86.50 239 ARG A C 1
ATOM 1897 O O . ARG A 1 239 ? 13.820 -1.164 -3.945 1.00 86.50 239 ARG A O 1
ATOM 1904 N N . GLY A 1 240 ? 15.371 -1.332 -5.543 1.00 88.88 240 GLY A N 1
ATOM 1905 C CA . GLY A 1 240 ? 15.580 0.101 -5.729 1.00 88.88 240 GLY A CA 1
ATOM 1906 C C . GLY A 1 240 ? 16.677 0.381 -6.750 1.00 88.88 240 GLY A C 1
ATOM 1907 O O . GLY A 1 240 ? 17.072 -0.514 -7.506 1.00 88.88 240 GLY A O 1
ATOM 1908 N N . HIS A 1 241 ? 17.219 1.600 -6.720 1.00 90.88 241 HIS A N 1
ATOM 1909 C CA . HIS A 1 241 ? 18.273 2.066 -7.630 1.00 90.88 241 HIS A CA 1
ATOM 1910 C C . HIS A 1 241 ? 19.458 1.100 -7.722 1.00 90.88 241 HIS A C 1
ATOM 1912 O O . HIS A 1 241 ? 19.894 0.760 -8.817 1.00 90.88 241 HIS A O 1
ATOM 1918 N N . TRP A 1 242 ? 19.925 0.578 -6.584 1.00 91.06 242 TRP A N 1
ATOM 1919 C CA . TRP A 1 242 ? 21.037 -0.372 -6.564 1.00 91.06 242 TRP A CA 1
ATOM 1920 C C . TRP A 1 242 ? 20.717 -1.682 -7.295 1.00 91.06 242 TRP A C 1
ATOM 1922 O O . TRP A 1 242 ? 21.532 -2.188 -8.061 1.00 91.06 242 TRP A O 1
ATOM 1932 N N . SER A 1 243 ? 19.510 -2.225 -7.103 1.00 93.06 243 SER A N 1
ATOM 1933 C CA . SER A 1 243 ? 19.092 -3.447 -7.800 1.00 93.06 243 SER A CA 1
ATOM 1934 C C . SER A 1 243 ? 18.911 -3.229 -9.304 1.00 93.06 243 SER A C 1
ATOM 1936 O O . SER A 1 243 ? 19.241 -4.127 -10.070 1.00 93.06 243 SER A O 1
ATOM 1938 N N . ALA A 1 244 ? 18.443 -2.043 -9.713 1.00 94.38 244 ALA A N 1
ATOM 1939 C CA . ALA A 1 244 ? 18.316 -1.670 -11.120 1.00 94.38 244 ALA A CA 1
ATOM 1940 C C . ALA A 1 244 ? 19.693 -1.526 -11.773 1.00 94.38 244 ALA A C 1
ATOM 1942 O O . ALA A 1 244 ? 19.950 -2.120 -12.812 1.00 94.38 244 ALA A O 1
ATOM 1943 N N . MET A 1 245 ? 20.615 -0.817 -11.115 1.00 92.94 245 MET A N 1
ATOM 1944 C CA . MET A 1 245 ? 21.996 -0.666 -11.578 1.00 92.94 245 MET A CA 1
ATOM 1945 C C . MET A 1 245 ? 22.690 -2.024 -11.710 1.00 92.94 245 MET A C 1
ATOM 1947 O O . MET A 1 245 ? 23.363 -2.290 -12.701 1.00 92.94 245 MET A O 1
ATOM 1951 N N . LYS A 1 246 ? 22.498 -2.914 -10.729 1.00 93.25 246 LYS A N 1
ATOM 1952 C CA . LYS A 1 246 ? 23.032 -4.277 -10.788 1.00 93.25 246 LYS A CA 1
ATOM 1953 C C . LYS A 1 246 ? 22.447 -5.074 -11.956 1.00 93.25 246 LYS A C 1
ATOM 1955 O O . LYS A 1 246 ? 23.191 -5.815 -12.585 1.00 93.25 246 LYS A O 1
ATOM 1960 N N . TYR A 1 247 ? 21.148 -4.936 -12.225 1.00 93.88 247 TYR A N 1
ATOM 1961 C CA . TYR A 1 247 ? 20.506 -5.565 -13.380 1.00 93.88 247 TYR A CA 1
ATOM 1962 C C . TYR A 1 247 ? 21.111 -5.045 -14.687 1.00 93.88 247 TYR A C 1
ATOM 1964 O O . TYR A 1 247 ? 21.574 -5.847 -15.485 1.00 93.88 247 TYR A O 1
ATOM 1972 N N . ILE A 1 248 ? 21.206 -3.722 -14.856 1.00 92.88 248 ILE A N 1
ATOM 1973 C CA . ILE A 1 248 ? 21.789 -3.093 -16.050 1.00 92.88 248 ILE A CA 1
ATOM 1974 C C . ILE A 1 248 ? 23.207 -3.613 -16.300 1.00 92.88 248 ILE A C 1
ATOM 1976 O O . ILE A 1 248 ? 23.486 -4.104 -17.382 1.00 92.88 248 ILE A O 1
ATOM 1980 N N . ARG A 1 249 ? 24.078 -3.584 -15.283 1.00 91.44 249 ARG A N 1
ATOM 1981 C CA . ARG A 1 249 ? 25.476 -4.031 -15.414 1.00 91.44 249 ARG A CA 1
ATOM 1982 C C . ARG A 1 249 ? 25.636 -5.512 -15.755 1.00 91.44 249 ARG A C 1
ATOM 1984 O O . ARG A 1 249 ? 26.688 -5.892 -16.249 1.00 91.44 249 ARG A O 1
ATOM 1991 N N . LYS A 1 250 ? 24.668 -6.352 -15.381 1.00 93.62 250 LYS A N 1
ATOM 1992 C CA . LYS A 1 250 ? 24.779 -7.811 -15.503 1.00 93.62 250 LYS A CA 1
ATOM 1993 C C . LYS A 1 250 ? 24.050 -8.360 -16.724 1.00 93.62 250 LYS A C 1
ATOM 1995 O O . LYS A 1 250 ? 24.522 -9.317 -17.317 1.00 93.62 250 LYS A O 1
ATOM 2000 N N . GLU A 1 251 ? 22.884 -7.810 -17.033 1.00 93.94 251 GLU A N 1
ATOM 2001 C CA . GLU A 1 251 ? 21.941 -8.387 -17.996 1.00 93.94 251 GLU A CA 1
ATOM 2002 C C . GLU A 1 251 ? 21.879 -7.591 -19.308 1.00 93.94 251 GLU A C 1
ATOM 2004 O O . GLU A 1 251 ? 21.358 -8.100 -20.293 1.00 93.94 251 GLU A O 1
ATOM 2009 N N . ILE A 1 252 ? 22.389 -6.353 -19.338 1.00 91.25 252 ILE A N 1
ATOM 2010 C CA . ILE A 1 252 ? 22.458 -5.532 -20.552 1.00 91.25 252 ILE A CA 1
ATOM 2011 C C . ILE A 1 252 ? 23.930 -5.413 -20.945 1.00 91.25 252 ILE A C 1
ATOM 2013 O O . ILE A 1 252 ? 24.696 -4.713 -20.285 1.00 91.25 252 ILE A O 1
ATOM 2017 N N . VAL A 1 253 ? 24.317 -6.116 -22.007 1.00 89.25 253 VAL A N 1
ATOM 2018 C CA . VAL A 1 253 ? 25.682 -6.128 -22.548 1.00 89.25 253 VAL A CA 1
ATOM 2019 C C . VAL A 1 253 ? 25.691 -5.341 -23.854 1.00 89.25 253 VAL A C 1
ATOM 2021 O O . VAL A 1 253 ? 24.803 -5.538 -24.677 1.00 89.25 253 VAL A O 1
ATOM 2024 N N . ASP A 1 254 ? 26.653 -4.428 -23.996 1.00 87.75 254 ASP A N 1
ATOM 2025 C CA . ASP A 1 254 ? 26.942 -3.639 -25.204 1.00 87.75 254 ASP A CA 1
ATOM 2026 C C . ASP A 1 254 ? 25.715 -3.099 -25.969 1.00 87.75 254 ASP A C 1
ATOM 2028 O O . ASP A 1 254 ? 25.531 -3.378 -27.150 1.00 87.75 254 ASP A O 1
ATOM 2032 N N . PRO A 1 255 ? 24.846 -2.308 -25.316 1.00 87.50 255 PRO A N 1
ATOM 2033 C CA . PRO A 1 255 ? 23.715 -1.697 -26.000 1.00 87.50 255 PRO A CA 1
ATOM 2034 C C . PRO A 1 255 ? 24.192 -0.613 -26.972 1.00 87.50 255 PRO A C 1
ATOM 2036 O O . PRO A 1 255 ? 24.914 0.304 -26.577 1.00 87.50 255 PRO A O 1
ATOM 2039 N N . ASP A 1 256 ? 23.717 -0.666 -28.214 1.00 90.19 256 ASP A N 1
ATOM 2040 C CA . ASP A 1 256 ? 24.037 0.324 -29.252 1.00 90.19 256 ASP A CA 1
ATOM 2041 C C . ASP A 1 256 ? 23.453 1.713 -28.942 1.00 90.19 256 ASP A C 1
ATOM 2043 O O . ASP A 1 256 ? 24.039 2.753 -29.253 1.00 90.19 256 ASP A O 1
ATOM 2047 N N . TRP A 1 257 ? 22.271 1.746 -28.318 1.00 89.25 257 TRP A N 1
ATOM 2048 C CA . TRP A 1 257 ? 21.569 2.980 -27.994 1.00 89.25 257 TRP A CA 1
ATOM 2049 C C . TRP A 1 257 ? 20.709 2.855 -26.738 1.00 89.25 257 TRP A C 1
ATOM 2051 O O . TRP A 1 257 ? 20.217 1.788 -26.376 1.00 89.25 257 TRP A O 1
ATOM 2061 N N . TRP A 1 258 ? 20.486 3.996 -26.095 1.00 89.12 258 TRP A N 1
ATOM 2062 C CA . TRP A 1 258 ? 19.537 4.149 -24.998 1.00 89.12 258 TRP A CA 1
ATOM 2063 C C . TRP A 1 258 ? 18.580 5.277 -25.298 1.00 89.12 258 TRP A C 1
ATOM 2065 O O . TRP A 1 258 ? 18.924 6.207 -26.026 1.00 89.12 258 TRP A O 1
ATOM 2075 N N . PHE A 1 259 ? 17.413 5.243 -24.667 1.00 90.81 259 PHE A N 1
ATOM 2076 C CA . PHE A 1 259 ? 16.498 6.365 -24.698 1.00 90.81 259 PHE A CA 1
ATOM 2077 C C . PHE A 1 259 ? 15.854 6.624 -23.345 1.00 90.81 259 PHE A C 1
ATOM 2079 O O . PHE A 1 259 ? 15.654 5.714 -22.541 1.00 90.81 259 PHE A O 1
ATOM 2086 N N . THR A 1 260 ? 15.508 7.885 -23.113 1.00 91.00 260 THR A N 1
ATOM 2087 C CA . THR A 1 260 ? 14.762 8.295 -21.923 1.00 91.00 260 THR A CA 1
ATOM 2088 C C . THR A 1 260 ? 13.312 8.536 -22.296 1.00 91.00 260 THR A C 1
ATOM 2090 O O . THR A 1 260 ? 13.020 9.370 -23.153 1.00 91.00 260 THR A O 1
ATOM 2093 N N . LEU A 1 261 ? 12.402 7.840 -21.617 1.00 89.06 261 LEU A N 1
ATOM 2094 C CA . LEU A 1 261 ? 10.975 8.128 -21.675 1.00 89.06 261 LEU A CA 1
ATOM 2095 C C . LEU A 1 261 ? 10.617 9.136 -20.578 1.00 89.06 261 LEU A C 1
ATOM 2097 O O . LEU A 1 261 ? 10.772 8.851 -19.389 1.00 89.06 261 LEU A O 1
ATOM 2101 N N . LEU A 1 262 ? 10.122 10.308 -20.972 1.00 85.88 262 LEU A N 1
ATOM 2102 C CA . LEU A 1 262 ? 9.566 11.286 -20.041 1.00 85.88 262 LEU A CA 1
ATOM 2103 C C . LEU A 1 262 ? 8.074 11.012 -19.859 1.00 85.88 262 LEU A C 1
ATOM 2105 O O . LEU A 1 262 ? 7.288 11.136 -20.794 1.00 85.88 262 LEU A O 1
ATOM 2109 N N . ILE A 1 263 ? 7.696 10.623 -18.645 1.00 85.19 263 ILE A N 1
ATOM 2110 C CA . ILE A 1 263 ? 6.310 10.326 -18.277 1.00 85.19 263 ILE A CA 1
ATOM 2111 C C . ILE A 1 263 ? 5.732 11.545 -17.555 1.00 85.19 263 ILE A C 1
ATOM 2113 O O . ILE A 1 263 ? 6.364 12.082 -16.639 1.00 85.19 263 ILE A O 1
ATOM 2117 N N . ASN A 1 264 ? 4.532 11.976 -17.956 1.00 82.06 264 ASN A N 1
ATOM 2118 C CA . ASN A 1 264 ? 3.791 13.000 -17.226 1.00 82.06 264 ASN A CA 1
ATOM 2119 C C . ASN A 1 264 ? 3.417 12.460 -15.838 1.00 82.06 264 ASN A C 1
ATOM 2121 O O . ASN A 1 264 ? 2.835 11.386 -15.716 1.00 82.06 264 ASN A O 1
ATOM 2125 N N . LYS A 1 265 ? 3.780 13.204 -14.793 1.00 75.56 265 LYS A N 1
ATOM 2126 C CA . LYS A 1 265 ? 3.579 12.803 -13.396 1.00 75.56 265 LYS A CA 1
ATOM 2127 C C . LYS A 1 265 ? 2.200 13.178 -12.849 1.00 75.56 265 LYS A C 1
ATOM 2129 O O . LYS A 1 265 ? 1.896 12.811 -11.719 1.00 75.56 265 LYS A O 1
ATOM 2134 N N . ARG A 1 266 ? 1.390 13.924 -13.607 1.00 81.94 266 ARG A N 1
ATOM 2135 C CA . ARG A 1 266 ? 0.059 14.348 -13.169 1.00 81.94 266 ARG A CA 1
ATOM 2136 C C . ARG A 1 266 ? -0.911 13.171 -13.236 1.00 81.94 266 ARG A C 1
ATOM 2138 O O . ARG A 1 266 ? -1.123 12.604 -14.304 1.00 81.94 266 ARG A O 1
ATOM 2145 N N . LEU A 1 267 ? -1.492 12.835 -12.091 1.00 82.81 267 LEU A N 1
ATOM 2146 C CA . LEU A 1 267 ? -2.595 11.892 -11.986 1.00 82.81 267 LEU A CA 1
ATOM 2147 C C . LEU A 1 267 ? -3.892 12.698 -12.106 1.00 82.81 267 LEU A C 1
ATOM 2149 O O . LEU A 1 267 ? -4.119 13.608 -11.316 1.00 82.81 267 LEU A O 1
ATOM 2153 N N . ASP A 1 268 ? -4.676 12.434 -13.145 1.00 86.44 268 ASP A N 1
ATOM 2154 C CA . ASP A 1 268 ? -6.004 13.021 -13.325 1.00 86.44 268 ASP A CA 1
ATOM 2155 C C . ASP A 1 268 ? -7.095 11.968 -13.079 1.00 86.44 268 ASP A C 1
ATOM 2157 O O . ASP A 1 268 ? -6.812 10.771 -12.949 1.00 86.44 268 ASP A O 1
ATOM 2161 N N . ASP A 1 269 ? -8.354 12.406 -13.045 1.00 88.50 269 ASP A N 1
ATOM 2162 C CA . ASP A 1 269 ? -9.505 11.531 -12.797 1.00 88.50 269 ASP A CA 1
ATOM 2163 C C . ASP A 1 269 ? -9.636 10.405 -13.832 1.00 88.50 269 ASP A C 1
ATOM 2165 O O . ASP A 1 269 ? -10.109 9.308 -13.521 1.00 88.50 269 ASP A O 1
ATOM 2169 N N . CYS A 1 270 ? -9.192 10.643 -15.071 1.00 90.19 270 CYS A N 1
ATOM 2170 C CA . CYS A 1 270 ? -9.235 9.654 -16.145 1.00 90.19 270 CYS A CA 1
ATOM 2171 C C . CYS A 1 270 ? -8.220 8.532 -15.897 1.00 90.19 270 CYS A C 1
ATOM 2173 O O . CYS A 1 270 ? -8.559 7.346 -15.974 1.00 90.19 270 CYS A O 1
ATOM 2175 N N . ILE A 1 271 ? -6.978 8.889 -15.569 1.00 91.19 271 ILE A N 1
ATOM 2176 C CA . ILE A 1 271 ? -5.913 7.940 -15.241 1.00 91.19 271 ILE A CA 1
ATOM 2177 C C . ILE A 1 271 ? -6.259 7.205 -13.944 1.00 91.19 271 ILE A C 1
ATOM 2179 O O . ILE A 1 271 ? -6.124 5.981 -13.899 1.00 91.19 271 ILE A O 1
ATOM 2183 N N . LEU A 1 272 ? -6.769 7.904 -12.925 1.00 91.62 272 LEU A N 1
ATOM 2184 C CA . LEU A 1 272 ? -7.234 7.284 -11.685 1.00 91.62 272 LEU A CA 1
ATOM 2185 C C . LEU A 1 272 ? -8.376 6.294 -11.950 1.00 91.62 272 LEU A C 1
ATOM 2187 O O . LEU A 1 272 ? -8.365 5.176 -11.434 1.00 91.62 272 LEU A O 1
ATOM 2191 N N . GLY A 1 273 ? -9.336 6.660 -12.801 1.00 93.75 273 GLY A N 1
ATOM 2192 C CA . GLY A 1 273 ? -10.422 5.780 -13.224 1.00 93.75 273 GLY A CA 1
ATOM 2193 C C . GLY A 1 273 ? -9.914 4.497 -13.884 1.00 93.75 273 GLY A C 1
ATOM 2194 O O . GLY A 1 273 ? -10.358 3.404 -13.523 1.00 93.75 273 GLY A O 1
ATOM 2195 N N . LYS A 1 274 ? -8.936 4.610 -14.792 1.00 94.44 274 LYS A N 1
ATOM 2196 C CA . LYS A 1 274 ? -8.286 3.455 -15.434 1.00 94.44 274 LYS A CA 1
ATOM 2197 C C . LYS A 1 274 ? -7.514 2.598 -14.433 1.00 94.44 274 LYS A C 1
ATOM 2199 O O . LYS A 1 274 ? -7.671 1.381 -14.452 1.00 94.44 274 LYS A O 1
ATOM 2204 N N . LEU A 1 275 ? -6.737 3.218 -13.542 1.00 94.00 275 LEU A N 1
ATOM 2205 C CA . LEU A 1 275 ? -5.993 2.525 -12.490 1.00 94.00 275 LEU A CA 1
ATOM 2206 C C . LEU A 1 275 ? -6.936 1.689 -11.620 1.00 94.00 275 LEU A C 1
ATOM 2208 O O . LEU A 1 275 ? -6.726 0.491 -11.456 1.00 94.00 275 LEU A O 1
ATOM 2212 N N . LEU A 1 276 ? -8.009 2.300 -11.118 1.00 94.94 276 LEU A N 1
ATOM 2213 C CA . LEU A 1 276 ? -8.991 1.611 -10.285 1.00 94.94 276 LEU A CA 1
ATOM 2214 C C . LEU A 1 276 ? -9.733 0.518 -11.058 1.00 94.94 276 LEU A C 1
ATOM 2216 O O . LEU A 1 276 ? -10.039 -0.522 -10.484 1.00 94.94 276 LEU A O 1
ATOM 2220 N N . SER A 1 277 ? -9.988 0.714 -12.355 1.00 95.62 277 SER A N 1
ATOM 2221 C CA . SER A 1 277 ? -10.549 -0.335 -13.210 1.00 95.62 277 SER A CA 1
ATOM 2222 C C . SER A 1 277 ? -9.621 -1.545 -13.302 1.00 95.62 277 SER A C 1
ATOM 2224 O O . SER A 1 277 ? -10.081 -2.655 -13.073 1.00 95.62 277 SER A O 1
ATOM 2226 N N . SER A 1 278 ? -8.323 -1.349 -13.555 1.00 95.38 278 SER A N 1
ATOM 2227 C CA . SER A 1 278 ? -7.349 -2.451 -13.548 1.00 95.38 278 SER A CA 1
ATOM 2228 C C . SER A 1 278 ? -7.231 -3.119 -12.180 1.00 95.38 278 SER A C 1
ATOM 2230 O O . SER A 1 278 ? -6.996 -4.320 -12.088 1.00 95.38 278 SER A O 1
ATOM 2232 N N . MET A 1 279 ? -7.408 -2.364 -11.093 1.00 96.06 279 MET A N 1
ATOM 2233 C CA . MET A 1 279 ? -7.338 -2.943 -9.754 1.00 96.06 279 MET A CA 1
ATOM 2234 C C . MET A 1 279 ? -8.513 -3.878 -9.436 1.00 96.06 279 MET A C 1
ATOM 2236 O O . MET A 1 279 ? -8.331 -4.848 -8.697 1.00 96.06 279 MET A O 1
ATOM 2240 N N . LYS A 1 280 ? -9.695 -3.634 -10.022 1.00 96.12 280 LYS A N 1
ATOM 2241 C CA . LYS A 1 280 ? -10.895 -4.479 -9.855 1.00 96.12 280 LYS A CA 1
ATOM 2242 C C . LYS A 1 280 ? -10.737 -5.898 -10.407 1.00 96.12 280 LYS A C 1
ATOM 2244 O O . LYS A 1 280 ? -11.491 -6.799 -10.027 1.00 96.12 280 LYS A O 1
ATOM 2249 N N . ASP A 1 281 ? -9.745 -6.120 -11.264 1.00 95.75 281 ASP A N 1
ATOM 2250 C CA . ASP A 1 281 ? -9.419 -7.452 -11.779 1.00 95.75 281 ASP A CA 1
ATOM 2251 C C . ASP A 1 281 ? -8.857 -8.365 -10.680 1.00 95.75 281 ASP A C 1
ATOM 2253 O O . ASP A 1 281 ? -8.973 -9.586 -10.771 1.00 95.75 281 ASP A O 1
ATOM 2257 N N . LYS A 1 282 ? -8.255 -7.784 -9.632 1.00 96.94 282 LYS A N 1
ATOM 2258 C CA . LYS A 1 282 ? -7.604 -8.515 -8.532 1.00 96.94 282 LYS A CA 1
ATOM 2259 C C . LYS A 1 282 ? -8.241 -8.285 -7.171 1.00 96.94 282 LYS A C 1
ATOM 2261 O O . LYS A 1 282 ? -8.074 -9.127 -6.294 1.00 96.94 282 LYS A O 1
ATOM 2266 N N . ILE A 1 283 ? -8.915 -7.156 -6.980 1.00 98.00 283 ILE A N 1
ATOM 2267 C CA . ILE A 1 283 ? -9.453 -6.735 -5.688 1.00 98.00 283 ILE A CA 1
ATOM 2268 C C . ILE A 1 283 ? -10.944 -6.447 -5.832 1.00 98.00 283 ILE A C 1
ATOM 2270 O O . ILE A 1 283 ? -11.364 -5.711 -6.722 1.00 98.00 283 ILE A O 1
ATOM 2274 N N . GLU A 1 284 ? -11.731 -6.989 -4.918 1.00 97.44 284 GLU A N 1
ATOM 2275 C CA . GLU A 1 284 ? -13.154 -6.727 -4.766 1.00 97.44 284 GLU A CA 1
ATOM 2276 C C . GLU A 1 284 ? -13.391 -6.109 -3.388 1.00 97.44 284 GLU A C 1
ATOM 2278 O O . GLU A 1 284 ? -13.674 -6.785 -2.405 1.00 97.44 284 GLU A O 1
ATOM 2283 N N . ASP A 1 285 ? -13.189 -4.794 -3.310 1.00 97.12 285 ASP A N 1
ATOM 2284 C CA . ASP A 1 285 ? -13.363 -4.035 -2.075 1.00 97.12 285 ASP A CA 1
ATOM 2285 C C . ASP A 1 285 ? -13.733 -2.572 -2.386 1.00 97.12 285 ASP A C 1
ATOM 2287 O O . ASP A 1 285 ? -12.860 -1.742 -2.677 1.00 97.12 285 ASP A O 1
ATOM 2291 N N . PRO A 1 286 ? -15.035 -2.233 -2.366 1.00 95.19 286 PRO A N 1
ATOM 2292 C CA . PRO A 1 286 ? -15.500 -0.872 -2.618 1.00 95.19 286 PRO A CA 1
ATOM 2293 C C . PRO A 1 286 ? -14.970 0.147 -1.604 1.00 95.19 286 PRO A C 1
ATOM 2295 O O . PRO A 1 286 ? -14.679 1.282 -1.988 1.00 95.19 286 PRO A O 1
ATOM 2298 N N . SER A 1 287 ? -14.807 -0.248 -0.339 1.00 95.06 287 SER A N 1
ATOM 2299 C CA . SER A 1 287 ? -14.339 0.628 0.738 1.00 95.06 287 SER A CA 1
ATOM 2300 C C . SER A 1 287 ? -12.872 1.010 0.538 1.00 95.06 287 SER A C 1
ATOM 2302 O O . SER A 1 287 ? -12.518 2.188 0.641 1.00 95.06 287 SER A O 1
ATOM 2304 N N . LEU A 1 288 ? -12.029 0.051 0.136 1.00 96.06 288 LEU A N 1
ATOM 2305 C CA . LEU A 1 288 ? -10.638 0.315 -0.236 1.00 96.06 288 LEU A CA 1
ATOM 2306 C C . LEU A 1 288 ? -10.544 1.244 -1.454 1.00 96.06 288 LEU A C 1
ATOM 2308 O O . LEU A 1 288 ? -9.729 2.165 -1.488 1.00 96.06 288 LEU A O 1
ATOM 2312 N N . PHE A 1 289 ? -11.384 1.050 -2.471 1.00 95.44 289 PHE A N 1
ATOM 2313 C CA . PHE A 1 289 ? -11.391 1.965 -3.614 1.00 95.44 289 PHE A CA 1
ATOM 2314 C C . PHE A 1 289 ? -11.896 3.361 -3.241 1.00 95.44 289 PHE A C 1
ATOM 2316 O O . PHE A 1 289 ? -11.395 4.346 -3.783 1.00 95.44 289 PHE A O 1
ATOM 2323 N N . GLY A 1 290 ? -12.845 3.457 -2.308 1.00 93.50 290 GLY A N 1
ATOM 2324 C CA . GLY A 1 290 ? -13.330 4.724 -1.770 1.00 93.50 290 GLY A CA 1
ATOM 2325 C C . GLY A 1 290 ? -12.216 5.531 -1.110 1.00 93.50 290 GLY A C 1
ATOM 2326 O O . GLY A 1 290 ? -12.050 6.707 -1.427 1.00 93.50 290 GLY A O 1
ATOM 2327 N N . ILE A 1 291 ? -11.403 4.900 -0.256 1.00 92.88 291 ILE A N 1
ATOM 2328 C CA . ILE A 1 291 ? -10.298 5.602 0.407 1.00 92.88 291 ILE A CA 1
ATOM 2329 C C . ILE A 1 291 ? -9.179 5.978 -0.576 1.00 92.88 291 ILE A C 1
ATOM 2331 O O . ILE A 1 291 ? -8.674 7.095 -0.517 1.00 92.88 291 ILE A O 1
ATOM 2335 N N . ILE A 1 292 ? -8.850 5.108 -1.543 1.00 92.81 292 ILE A N 1
ATOM 2336 C CA . ILE A 1 292 ? -7.833 5.402 -2.568 1.00 92.81 292 ILE A CA 1
ATOM 2337 C C . ILE A 1 292 ? -8.243 6.597 -3.434 1.00 92.81 292 ILE A C 1
ATOM 2339 O O . ILE A 1 292 ? -7.398 7.427 -3.756 1.00 92.81 292 ILE A O 1
ATOM 2343 N N . ARG A 1 293 ? -9.532 6.717 -3.781 1.00 92.00 293 ARG A N 1
ATOM 2344 C CA . ARG A 1 293 ? -10.046 7.873 -4.532 1.00 92.00 293 ARG A CA 1
ATOM 2345 C C . ARG A 1 293 ? -9.905 9.189 -3.778 1.00 92.00 293 ARG A C 1
ATOM 2347 O O . ARG A 1 293 ? -9.727 10.204 -4.425 1.00 92.00 293 ARG A O 1
ATOM 2354 N N . LYS A 1 294 ? -9.986 9.175 -2.446 1.00 89.31 294 LYS A N 1
ATOM 2355 C CA . LYS A 1 294 ? -9.835 10.383 -1.621 1.00 89.31 294 LYS A CA 1
ATOM 2356 C C . LYS A 1 294 ? -8.373 10.842 -1.488 1.00 89.31 294 LYS A C 1
ATOM 2358 O O . LYS A 1 294 ? -8.144 11.952 -1.026 1.00 89.31 294 LYS A O 1
ATOM 2363 N N . TYR A 1 295 ? -7.390 10.001 -1.834 1.00 79.69 295 TYR A N 1
ATOM 2364 C CA . TYR A 1 295 ? -5.957 10.323 -1.715 1.00 79.69 295 TYR A CA 1
ATOM 2365 C C . TYR A 1 295 ? -5.357 11.076 -2.900 1.00 79.69 295 TYR A C 1
ATOM 2367 O O . TYR A 1 295 ? -4.232 11.565 -2.783 1.00 79.69 295 TYR A O 1
ATOM 2375 N N . VAL A 1 296 ? -6.044 11.071 -4.037 1.00 67.50 296 VAL A N 1
ATOM 2376 C CA . VAL A 1 296 ? -5.561 11.566 -5.329 1.00 67.50 296 VAL A CA 1
ATOM 2377 C C . VAL A 1 296 ? -6.346 12.807 -5.696 1.00 67.50 296 VAL A C 1
ATOM 2379 O O . VAL A 1 296 ? -5.686 13.778 -6.122 1.00 67.50 296 VAL A O 1
#

Sequence (296 aa):
MLSRFERKLWMPMNATGRSTERLPVTFYSTEKALNEYSDGDKVIRKAALAKNLANLLEESTSYSPREAVEDGYDGEEIGKMALAKNLASLVQESCDVHEQKSTPRTRMEVKRLLEVRIKKKVKEQFRDGKFQDLMMKVIADPNTLRDAYDCIRANSNVDLASDADNLSFESMAEELANGSFDVEANTYTISTRGTKVKKEELVFPKLKLRVVQEAVRIVLEVVYRPHFSKISHGSRSGRGHWSAMKYIRKEIVDPDWWFTLLINKRLDDCILGKLLSSMKDKIEDPSLFGIIRKYV